Protein AF-A0A368TD33-F1 (afdb_monomer)

Secondary structure (DSSP, 8-state):
-TTHHHHH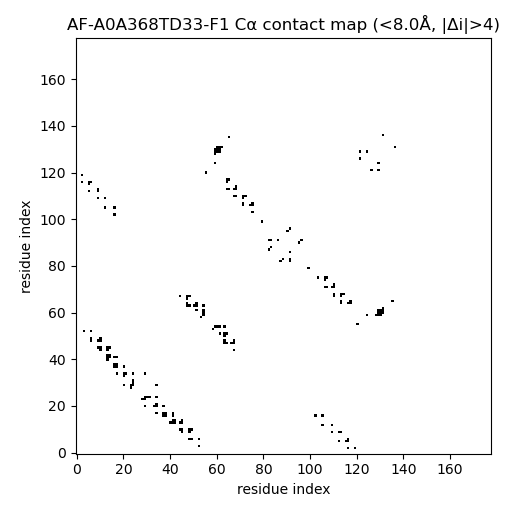HHHHHHHHHHHHHHHHHHTTSS-HHHHHHHHHHHHHHHHHHHHHHHHHHH-SB-HHHHHHHHHHHHHHHHHHHHHHHHH-HHHIIIIIHHHHHHHHHHHHHHHHHHHHHHHHHHHHH-TTT-B--HHHHHHHHHHHHHHHHHHHHHHHHHHHHHHHHHHHHHHHHHHTT-

Sequence (178 aa):
MRTIKKYALYILLGLLYPTVKVIWYINGLVYLRGVVYGLIAGVITICIGIFALTEYAGANKSVWHWLAAVAPLIIIPITPIIMIHHLGLRIFLTEKLAIFMTFDGIALVQFGMAVLMFRGLIFKCGADKLAMPRIGFTIMKTVLTLRSILKKRKISNIKTKCDCLFANHDMDSIVEKI

Solvent-accessible surface area (backbone atoms only — not comparable to full-atom values): 9528 Å² total; per-residue (Å²): 117,80,64,62,55,51,47,52,49,48,30,47,51,20,53,47,53,28,52,55,38,49,56,35,35,77,71,68,77,41,55,71,70,62,32,54,56,32,42,54,52,17,51,53,42,31,53,38,37,52,51,32,50,55,32,75,72,76,44,68,56,48,63,42,41,48,49,47,32,48,52,37,63,53,45,59,66,47,51,58,53,55,45,33,73,74,61,34,63,68,52,33,66,74,74,41,40,69,61,47,52,53,54,47,48,52,37,51,54,45,28,53,47,24,52,55,49,44,54,55,49,38,76,72,64,41,76,88,58,49,63,64,60,74,68,56,54,52,55,49,50,52,54,52,50,51,48,52,52,52,51,52,52,54,52,51,54,51,49,56,53,48,55,55,52,54,57,53,58,56,53,58,63,55,63,79,74,112

Radius of gyration: 23.2 Å; Cα contacts (8 Å, |Δi|>4): 110; chains: 1; bounding box: 79×33×48 Å

pLDDT: mean 72.08, std 13.36, range [46.03, 88.12]

Structure (mmCIF, N/CA/C/O backbone):
data_AF-A0A368TD33-F1
#
_entry.id   AF-A0A368TD33-F1
#
loop_
_atom_site.group_PDB
_atom_site.id
_atom_site.type_symbol
_atom_site.label_atom_id
_atom_site.label_alt_id
_atom_site.label_comp_id
_atom_site.label_asym_id
_atom_site.label_entity_id
_atom_site.label_seq_id
_atom_site.pdbx_PDB_ins_code
_atom_site.Cartn_x
_atom_site.Cartn_y
_atom_site.Cartn_z
_atom_site.occupancy
_atom_site.B_iso_or_equiv
_atom_site.auth_seq_id
_atom_site.auth_comp_id
_atom_site.auth_asym_id
_atom_site.auth_atom_id
_atom_site.pdbx_PDB_model_num
ATOM 1 N N . MET A 1 1 ? -17.000 -9.922 16.120 1.00 46.03 1 MET A N 1
ATOM 2 C CA . MET A 1 1 ? -16.460 -10.734 14.996 1.00 46.03 1 MET A CA 1
ATOM 3 C C . MET A 1 1 ? -16.240 -9.978 13.676 1.00 46.03 1 MET A C 1
ATOM 5 O O . MET A 1 1 ? -15.209 -10.194 13.053 1.00 46.03 1 MET A O 1
ATOM 9 N N . ARG A 1 2 ? -17.152 -9.104 13.206 1.00 60.25 2 ARG A N 1
ATOM 10 C CA . ARG A 1 2 ? -17.059 -8.492 11.854 1.00 60.25 2 ARG A CA 1
ATOM 11 C C . ARG A 1 2 ? -15.912 -7.473 11.676 1.00 60.25 2 ARG A C 1
ATOM 13 O O . ARG A 1 2 ? -15.461 -7.266 10.558 1.00 60.25 2 ARG A O 1
ATOM 20 N N . THR A 1 3 ? -15.431 -6.843 12.749 1.00 64.94 3 THR A N 1
ATOM 21 C CA . THR A 1 3 ? -14.318 -5.875 12.718 1.00 64.94 3 THR A CA 1
ATOM 22 C C . THR A 1 3 ? -12.953 -6.545 12.621 1.00 64.94 3 THR A C 1
ATOM 24 O 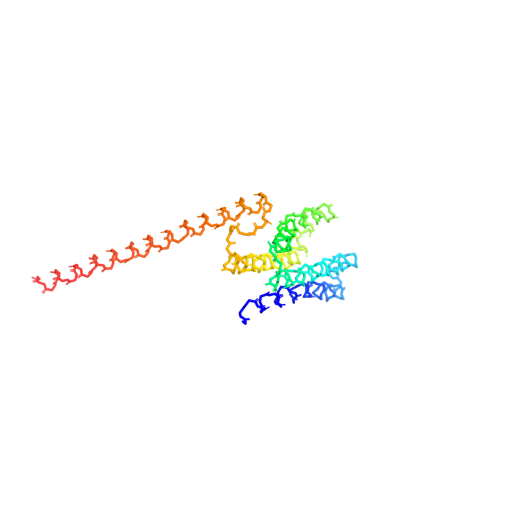O . THR A 1 3 ? -12.187 -6.141 11.761 1.00 64.94 3 THR A O 1
ATOM 27 N N . ILE A 1 4 ? -12.680 -7.605 13.393 1.00 72.00 4 ILE A N 1
ATOM 28 C CA . ILE A 1 4 ? -11.397 -8.346 13.377 1.00 72.00 4 ILE A CA 1
ATOM 29 C C . ILE A 1 4 ? -11.062 -8.867 11.971 1.00 72.00 4 ILE A C 1
ATOM 31 O O . ILE A 1 4 ? -9.929 -8.731 11.519 1.00 72.00 4 ILE A O 1
ATOM 35 N N . LYS A 1 5 ? -12.069 -9.348 11.224 1.00 78.69 5 LYS A N 1
ATOM 36 C CA . LYS A 1 5 ? -11.904 -9.769 9.821 1.00 78.69 5 LYS A CA 1
ATOM 37 C C . LYS A 1 5 ? -11.348 -8.658 8.918 1.00 78.69 5 LYS A C 1
ATOM 39 O O . LYS A 1 5 ? -10.609 -8.954 7.989 1.00 78.69 5 LYS A O 1
ATOM 44 N N . LYS A 1 6 ? -11.665 -7.385 9.191 1.00 80.12 6 LYS A N 1
ATOM 45 C CA . LYS A 1 6 ? -11.152 -6.242 8.413 1.00 80.12 6 LYS A CA 1
ATOM 46 C C . LYS A 1 6 ? -9.662 -6.007 8.661 1.00 80.12 6 LYS A C 1
ATOM 48 O O . LYS A 1 6 ? -8.940 -5.752 7.709 1.00 80.12 6 LYS A O 1
ATOM 53 N N . TYR A 1 7 ? -9.212 -6.142 9.911 1.00 79.06 7 TYR A N 1
ATOM 54 C CA . TYR A 1 7 ? -7.789 -6.048 10.263 1.00 79.06 7 TYR A CA 1
ATOM 55 C C . TYR A 1 7 ? -7.001 -7.217 9.672 1.00 79.06 7 TYR A C 1
ATOM 57 O O . TYR A 1 7 ? -5.953 -6.998 9.078 1.00 79.06 7 TYR A O 1
ATOM 65 N N . ALA A 1 8 ? -7.542 -8.437 9.748 1.00 81.88 8 ALA A N 1
ATOM 66 C CA . ALA A 1 8 ? -6.929 -9.608 9.127 1.00 81.88 8 ALA A CA 1
ATOM 67 C C . ALA A 1 8 ? -6.794 -9.446 7.604 1.00 81.88 8 ALA A C 1
ATOM 69 O O . ALA A 1 8 ? -5.729 -9.704 7.059 1.00 81.88 8 ALA A O 1
ATOM 70 N N . LEU A 1 9 ? -7.837 -8.951 6.924 1.00 84.06 9 LEU A N 1
ATOM 71 C CA . LEU A 1 9 ? -7.777 -8.651 5.490 1.00 84.06 9 LEU A CA 1
ATOM 72 C C . LEU A 1 9 ? -6.753 -7.557 5.162 1.00 84.06 9 LEU A C 1
ATOM 74 O O . LEU A 1 9 ? -6.047 -7.681 4.171 1.00 84.06 9 LEU A O 1
ATOM 78 N N . TYR A 1 10 ? -6.647 -6.511 5.986 1.00 84.69 10 TYR A N 1
ATOM 79 C CA . TYR A 1 10 ? -5.645 -5.456 5.808 1.00 84.69 10 TYR A CA 1
ATOM 80 C C . TYR A 1 10 ? -4.212 -5.999 5.935 1.00 84.69 10 TYR A C 1
ATOM 82 O O . TYR A 1 10 ? -3.359 -5.702 5.104 1.00 84.69 10 TYR A O 1
ATOM 90 N N . ILE A 1 11 ? -3.957 -6.845 6.937 1.00 86.00 11 ILE A N 1
ATOM 91 C CA . ILE A 1 11 ? -2.662 -7.519 7.123 1.00 86.00 11 ILE A CA 1
ATOM 92 C C . ILE A 1 11 ? -2.379 -8.477 5.956 1.00 86.00 11 ILE A C 1
ATOM 94 O O . ILE A 1 11 ? -1.267 -8.498 5.435 1.00 86.00 11 ILE A O 1
ATOM 98 N N . LEU 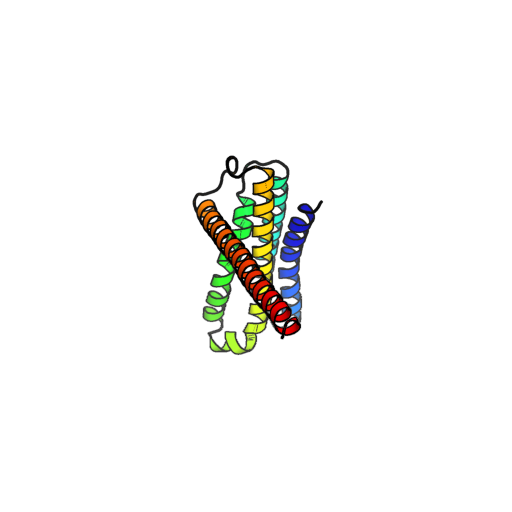A 1 12 ? -3.391 -9.222 5.501 1.00 88.00 12 LEU A N 1
ATOM 99 C CA . LEU A 1 12 ? -3.275 -10.131 4.361 1.00 88.00 12 LEU A CA 1
ATOM 100 C C . LEU A 1 12 ? -2.957 -9.380 3.060 1.00 88.00 12 LEU A C 1
ATOM 102 O O . LEU A 1 12 ? -2.127 -9.845 2.289 1.00 88.00 12 LEU A O 1
ATOM 106 N N . LEU A 1 13 ? -3.557 -8.207 2.836 1.00 85.31 13 LEU A N 1
ATOM 107 C CA . LEU A 1 13 ? -3.213 -7.307 1.726 1.00 85.31 13 LEU A CA 1
ATOM 108 C C . LEU A 1 13 ? -1.747 -6.855 1.804 1.00 85.31 13 LEU A C 1
ATOM 110 O O . LEU A 1 13 ? -1.042 -6.891 0.795 1.00 85.31 13 LEU A O 1
ATOM 114 N N . GLY A 1 14 ? -1.269 -6.516 3.006 1.00 83.75 14 GLY A N 1
ATOM 115 C CA . GLY A 1 14 ? 0.137 -6.189 3.255 1.00 83.75 14 GLY A CA 1
ATOM 116 C C . GLY A 1 14 ? 1.105 -7.337 2.953 1.00 83.75 14 GLY A C 1
ATOM 117 O O . GLY A 1 14 ? 2.227 -7.079 2.527 1.00 83.75 14 GLY A O 1
ATOM 118 N N . LEU A 1 15 ? 0.668 -8.591 3.118 1.00 87.25 15 LEU A N 1
ATOM 119 C CA . LEU A 1 15 ? 1.437 -9.786 2.755 1.00 87.25 15 LEU A CA 1
ATOM 120 C C . LEU A 1 15 ? 1.346 -10.107 1.254 1.00 87.25 15 LEU A C 1
ATOM 122 O O . LEU A 1 15 ? 2.331 -10.504 0.641 1.00 87.25 15 LEU A O 1
ATOM 126 N N . LEU A 1 16 ? 0.177 -9.897 0.646 1.00 87.62 16 LEU A N 1
ATOM 127 C CA . LEU A 1 16 ? -0.058 -10.143 -0.776 1.00 87.62 16 LEU A CA 1
ATOM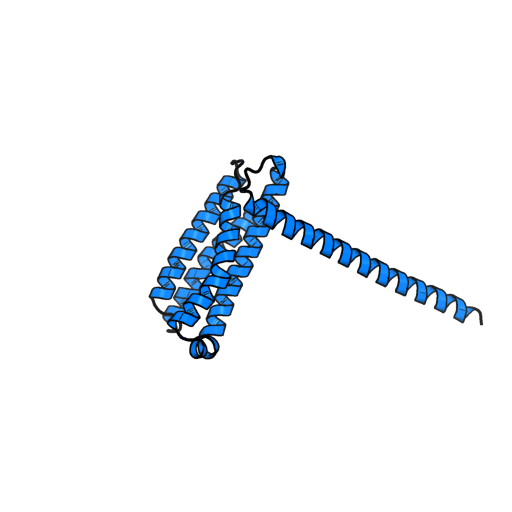 128 C C . LEU A 1 16 ? 0.833 -9.252 -1.654 1.00 87.62 16 LEU A C 1
ATOM 130 O O . LEU A 1 16 ? 1.334 -9.700 -2.684 1.00 87.62 16 LEU A O 1
ATOM 134 N N . TYR A 1 17 ? 1.066 -8.008 -1.230 1.00 84.25 17 TYR A N 1
ATOM 135 C CA . TYR A 1 17 ? 1.870 -7.030 -1.962 1.00 84.25 17 TYR A CA 1
ATOM 136 C C . TYR A 1 17 ? 3.309 -7.505 -2.281 1.00 84.25 17 TYR A C 1
ATOM 138 O O . TYR A 1 17 ? 3.675 -7.530 -3.463 1.00 84.25 17 TYR A O 1
ATOM 146 N N . PRO A 1 18 ? 4.140 -7.930 -1.304 1.00 86.69 18 PRO A N 1
ATOM 147 C CA . PRO A 1 18 ? 5.455 -8.495 -1.591 1.00 86.69 18 PRO A CA 1
ATOM 148 C C . PRO A 1 18 ? 5.377 -9.834 -2.332 1.00 86.69 18 PRO A C 1
ATOM 150 O O . PRO A 1 18 ? 6.196 -10.058 -3.220 1.00 86.69 18 PRO A O 1
ATOM 153 N N . THR A 1 19 ? 4.389 -10.695 -2.056 1.00 86.81 19 THR A N 1
ATOM 154 C CA . THR A 1 19 ? 4.239 -11.980 -2.764 1.00 86.81 19 THR A CA 1
ATOM 155 C C . THR A 1 19 ? 4.040 -11.783 -4.267 1.00 86.81 19 THR A C 1
ATOM 157 O O . THR A 1 19 ? 4.742 -12.404 -5.064 1.00 86.81 19 THR A O 1
ATOM 160 N N . VAL A 1 20 ? 3.153 -10.868 -4.673 1.00 86.50 20 VAL A N 1
ATOM 161 C CA . VAL A 1 20 ? 2.928 -10.549 -6.094 1.00 86.50 20 VAL A CA 1
ATOM 162 C C . VAL A 1 20 ? 4.204 -9.996 -6.741 1.00 86.50 20 VAL A C 1
ATOM 164 O O . VAL A 1 20 ? 4.555 -10.394 -7.852 1.00 86.50 20 VAL A O 1
ATOM 167 N N . LYS A 1 21 ? 4.962 -9.140 -6.037 1.00 84.94 21 LYS A N 1
ATOM 168 C CA . LYS A 1 21 ? 6.251 -8.622 -6.534 1.00 84.94 21 LYS A CA 1
ATOM 169 C C . LYS A 1 21 ? 7.303 -9.709 -6.720 1.00 84.94 21 LYS A C 1
ATOM 171 O O . LYS A 1 21 ? 8.037 -9.652 -7.702 1.00 84.94 21 LYS A O 1
ATOM 176 N N . VAL A 1 22 ? 7.376 -10.680 -5.813 1.00 86.50 22 VAL A N 1
ATOM 177 C CA . VAL A 1 22 ? 8.296 -11.820 -5.934 1.00 86.50 22 VAL A CA 1
ATOM 178 C C . VAL A 1 22 ? 7.937 -12.670 -7.153 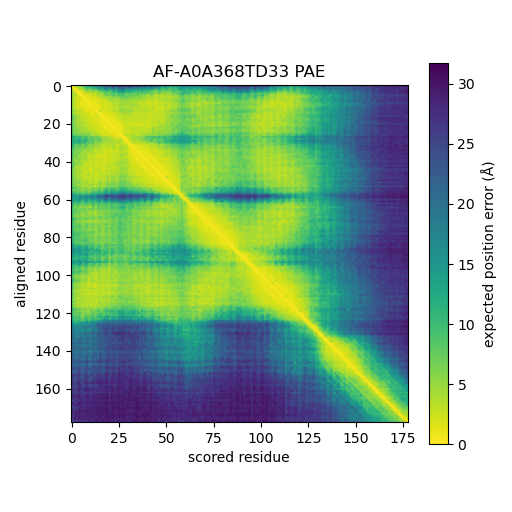1.00 86.50 22 VAL A C 1
ATOM 180 O O . VAL A 1 22 ? 8.818 -12.976 -7.951 1.00 86.50 22 VAL A O 1
ATOM 183 N N . ILE A 1 23 ? 6.652 -12.977 -7.363 1.00 87.69 23 ILE A N 1
ATOM 184 C CA . ILE A 1 23 ? 6.197 -13.731 -8.544 1.00 87.69 23 ILE A CA 1
ATOM 185 C C . ILE A 1 23 ? 6.579 -12.993 -9.834 1.00 87.69 23 ILE A C 1
ATOM 187 O O . ILE A 1 23 ? 7.058 -13.598 -10.789 1.00 87.69 23 ILE A O 1
ATOM 191 N N . TRP A 1 24 ? 6.415 -11.672 -9.878 1.00 84.81 24 TRP A N 1
ATOM 192 C CA . TRP A 1 24 ? 6.769 -10.878 -11.059 1.00 84.81 24 TRP A CA 1
ATOM 193 C C . TRP A 1 24 ? 8.273 -10.700 -11.259 1.00 84.81 24 TRP A C 1
ATOM 195 O O . TRP A 1 24 ? 8.718 -10.554 -12.395 1.00 84.81 24 TRP A O 1
ATOM 205 N N . TYR A 1 25 ? 9.059 -10.749 -10.186 1.00 85.75 25 TYR A N 1
ATOM 206 C CA . TYR A 1 25 ? 10.516 -10.806 -10.267 1.00 85.75 25 TYR A CA 1
ATOM 207 C C . TYR A 1 25 ? 10.997 -12.122 -10.883 1.00 85.75 25 TYR A C 1
ATOM 209 O O . TYR A 1 25 ? 11.823 -12.087 -11.789 1.00 85.75 25 TYR A O 1
ATOM 217 N N . ILE A 1 26 ? 10.424 -13.259 -10.471 1.00 87.69 26 ILE A N 1
ATOM 218 C CA . ILE A 1 26 ? 10.735 -14.575 -11.058 1.00 87.69 26 ILE A CA 1
ATOM 219 C C . ILE A 1 26 ? 10.411 -14.591 -12.562 1.00 87.69 26 ILE A C 1
ATOM 221 O O . ILE A 1 26 ? 11.169 -15.146 -13.348 1.00 87.69 26 ILE A O 1
ATOM 225 N N . ASN A 1 27 ? 9.335 -13.914 -12.977 1.00 85.31 27 ASN A N 1
ATOM 226 C CA . ASN A 1 27 ? 8.957 -13.760 -14.388 1.00 85.31 27 ASN A CA 1
ATOM 227 C C . ASN A 1 27 ? 9.756 -12.677 -15.151 1.00 85.31 27 ASN A C 1
ATOM 229 O O . ASN A 1 27 ? 9.426 -12.372 -16.294 1.00 85.31 27 ASN A O 1
ATOM 233 N N . GLY A 1 28 ? 10.763 -12.040 -14.538 1.00 78.88 28 GLY A N 1
ATOM 234 C CA . GLY A 1 28 ? 11.598 -11.015 -15.183 1.00 78.88 28 GLY A CA 1
ATOM 235 C C . GLY A 1 28 ? 10.909 -9.665 -15.435 1.00 78.88 28 GLY A C 1
ATOM 236 O O . GLY A 1 28 ? 11.466 -8.791 -16.095 1.00 78.88 28 GLY A O 1
ATOM 237 N N . LEU A 1 29 ? 9.704 -9.453 -14.899 1.00 76.50 29 LEU A N 1
ATOM 238 C CA . LEU A 1 29 ? 8.904 -8.244 -15.133 1.00 76.50 29 LEU A CA 1
ATOM 239 C C . LEU A 1 29 ? 9.284 -7.080 -14.204 1.00 76.50 29 LEU A C 1
ATOM 241 O O . LEU A 1 29 ? 9.038 -5.912 -14.533 1.00 76.50 29 LEU A O 1
ATOM 245 N N . VAL A 1 30 ? 9.865 -7.390 -13.041 1.00 73.25 30 VAL A N 1
ATOM 246 C CA . VAL A 1 30 ? 10.205 -6.439 -11.973 1.00 73.25 30 VAL A CA 1
ATOM 247 C C . VAL A 1 30 ? 11.660 -6.633 -11.551 1.00 73.25 30 VAL A C 1
ATOM 249 O O . VAL A 1 30 ? 12.120 -7.756 -11.408 1.00 73.25 30 VAL A O 1
ATOM 252 N N . TYR A 1 31 ? 12.383 -5.538 -11.307 1.00 79.50 31 TYR A N 1
ATOM 253 C CA . TYR A 1 31 ? 13.762 -5.572 -10.808 1.00 79.50 31 TYR A CA 1
ATOM 254 C C . TYR A 1 31 ? 13.843 -5.927 -9.320 1.00 79.50 31 TYR A C 1
ATOM 256 O O . TYR A 1 31 ? 12.951 -5.580 -8.543 1.00 79.50 31 TYR A O 1
ATOM 264 N N . LEU A 1 32 ? 14.983 -6.482 -8.892 1.00 79.50 32 LEU A N 1
ATOM 265 C CA . LEU A 1 32 ? 15.260 -6.820 -7.489 1.00 79.50 32 LEU A CA 1
ATOM 266 C C . LEU A 1 32 ? 15.009 -5.637 -6.534 1.00 79.50 32 LEU A C 1
ATOM 268 O O . LEU A 1 32 ? 14.356 -5.797 -5.506 1.00 79.50 32 LEU A O 1
ATOM 272 N N . ARG A 1 33 ? 15.437 -4.420 -6.908 1.00 78.88 33 ARG A N 1
ATOM 273 C CA . ARG A 1 33 ? 15.166 -3.196 -6.125 1.00 78.88 33 ARG A CA 1
ATOM 274 C C . ARG A 1 33 ? 13.669 -2.992 -5.879 1.00 78.88 33 ARG A C 1
ATOM 276 O O . ARG A 1 33 ? 13.263 -2.673 -4.767 1.00 78.88 33 ARG A O 1
ATOM 283 N N . GLY A 1 34 ? 12.842 -3.227 -6.896 1.00 75.81 34 GLY A N 1
ATOM 284 C CA . GLY A 1 34 ? 11.389 -3.111 -6.799 1.00 75.81 34 GLY A CA 1
ATOM 285 C C . GLY A 1 34 ? 10.756 -4.128 -5.847 1.00 75.81 34 GLY A C 1
ATOM 286 O O . GLY A 1 34 ? 9.711 -3.821 -5.269 1.00 75.81 34 GLY A O 1
ATOM 287 N N . VAL A 1 35 ? 11.376 -5.301 -5.670 1.00 83.31 35 VAL A N 1
ATOM 288 C CA . VAL A 1 35 ? 10.967 -6.330 -4.699 1.00 83.31 35 VAL A CA 1
ATOM 289 C C . VAL A 1 35 ? 11.335 -5.905 -3.282 1.00 83.31 35 VAL A C 1
ATOM 291 O O . VAL A 1 35 ? 10.478 -5.950 -2.405 1.00 83.31 35 VAL A O 1
ATOM 294 N N . VAL A 1 36 ? 12.563 -5.419 -3.068 1.00 86.50 36 VAL A N 1
ATOM 295 C CA . VAL A 1 36 ? 13.038 -4.964 -1.749 1.00 86.50 36 VAL A CA 1
ATOM 296 C C . VAL A 1 36 ? 12.159 -3.836 -1.205 1.00 86.50 36 VAL A C 1
ATOM 298 O O . VAL A 1 36 ? 11.677 -3.931 -0.078 1.00 86.50 36 VAL A O 1
ATOM 301 N N . TYR A 1 37 ? 11.857 -2.814 -2.015 1.00 82.19 37 TYR A N 1
ATOM 302 C CA . TYR A 1 37 ? 10.929 -1.752 -1.601 1.00 82.19 37 TYR A CA 1
ATOM 303 C C . TYR A 1 37 ? 9.530 -2.285 -1.278 1.00 82.19 37 TYR A C 1
ATOM 305 O O . TYR A 1 37 ? 8.885 -1.808 -0.346 1.00 82.19 37 TYR A O 1
ATOM 313 N N . GLY A 1 38 ? 9.067 -3.297 -2.017 1.00 83.56 38 GLY A N 1
ATOM 314 C CA . GLY A 1 38 ? 7.782 -3.932 -1.749 1.00 83.56 38 GLY A CA 1
ATOM 315 C C . GLY A 1 38 ? 7.748 -4.727 -0.451 1.00 83.56 38 GLY A C 1
ATOM 316 O O . GLY A 1 38 ? 6.745 -4.685 0.257 1.00 83.56 38 GLY A O 1
ATOM 317 N N . LEU A 1 39 ? 8.848 -5.397 -0.109 1.00 86.69 39 LEU A N 1
ATOM 318 C CA . LEU A 1 39 ? 8.999 -6.101 1.159 1.00 86.69 39 LEU A CA 1
ATOM 319 C C . LEU A 1 39 ? 8.979 -5.120 2.334 1.00 86.69 39 LEU A C 1
ATOM 321 O O . LEU A 1 39 ? 8.218 -5.321 3.276 1.00 86.69 39 LEU A O 1
ATOM 325 N N . ILE A 1 40 ? 9.743 -4.026 2.245 1.00 86.69 40 ILE A N 1
ATOM 326 C CA . ILE A 1 40 ? 9.768 -2.972 3.271 1.00 86.69 40 ILE A CA 1
ATOM 327 C C . ILE A 1 40 ? 8.362 -2.387 3.469 1.00 86.69 40 ILE A C 1
ATOM 329 O O . ILE A 1 40 ? 7.875 -2.313 4.597 1.00 86.69 40 ILE A O 1
ATOM 333 N N . ALA A 1 41 ? 7.673 -2.032 2.379 1.00 83.31 41 ALA A N 1
ATOM 334 C CA . ALA A 1 41 ? 6.307 -1.514 2.436 1.00 83.31 41 ALA A CA 1
ATOM 335 C C . ALA A 1 41 ? 5.314 -2.528 3.038 1.00 83.31 41 ALA A C 1
ATOM 337 O O . ALA A 1 41 ? 4.441 -2.145 3.821 1.00 83.31 41 ALA A O 1
ATOM 338 N N . GLY A 1 42 ? 5.464 -3.817 2.716 1.00 85.19 42 GLY A N 1
ATOM 339 C CA . GLY A 1 42 ? 4.663 -4.900 3.286 1.00 85.19 42 GLY A CA 1
ATOM 340 C C . GLY A 1 42 ? 4.867 -5.042 4.795 1.00 85.19 42 GLY A C 1
ATOM 341 O O . GLY A 1 42 ? 3.893 -5.042 5.546 1.00 85.19 42 GLY A O 1
ATOM 342 N N . VAL A 1 43 ? 6.120 -5.064 5.264 1.00 87.94 43 VAL A N 1
ATOM 343 C CA . VAL A 1 43 ? 6.451 -5.136 6.699 1.00 87.94 43 VAL A CA 1
ATOM 344 C C . VAL A 1 43 ? 5.874 -3.937 7.453 1.00 87.94 43 VAL A C 1
ATOM 346 O O . VAL A 1 43 ? 5.180 -4.124 8.450 1.00 87.94 43 VAL A O 1
ATOM 349 N N . ILE A 1 44 ? 6.071 -2.714 6.943 1.00 87.38 44 ILE A N 1
ATOM 350 C CA . ILE A 1 44 ? 5.510 -1.493 7.546 1.00 87.38 44 ILE A CA 1
ATOM 351 C C . ILE A 1 44 ? 3.982 -1.582 7.622 1.00 87.38 44 ILE A C 1
ATOM 353 O O . ILE A 1 44 ? 3.390 -1.291 8.662 1.00 87.38 44 ILE A O 1
ATOM 357 N N . THR A 1 45 ? 3.334 -2.030 6.546 1.00 86.19 45 THR A N 1
ATOM 358 C CA . THR A 1 45 ? 1.878 -2.208 6.497 1.00 86.19 45 THR A CA 1
ATOM 359 C C . THR A 1 45 ? 1.389 -3.189 7.561 1.00 86.19 45 THR A C 1
ATOM 361 O O . THR A 1 45 ? 0.412 -2.905 8.257 1.00 86.19 45 THR A O 1
ATOM 364 N N . ILE A 1 46 ? 2.063 -4.331 7.705 1.00 86.69 46 ILE A N 1
ATOM 365 C CA . ILE A 1 46 ? 1.716 -5.359 8.691 1.00 86.69 46 ILE A CA 1
ATOM 366 C C . ILE A 1 46 ? 1.887 -4.807 10.109 1.00 86.69 46 ILE A C 1
ATOM 368 O O . ILE A 1 46 ? 0.966 -4.933 10.916 1.00 86.69 46 ILE A O 1
ATOM 372 N N . CYS A 1 47 ? 3.004 -4.130 10.396 1.00 87.12 47 CYS A N 1
ATOM 373 C CA . CYS A 1 47 ? 3.237 -3.475 11.683 1.00 87.12 47 CYS A CA 1
ATOM 374 C C . CYS A 1 47 ? 2.115 -2.483 12.017 1.00 87.12 47 CYS A C 1
ATOM 376 O O . CYS A 1 47 ? 1.526 -2.568 13.093 1.00 87.12 47 CYS A O 1
ATOM 378 N N . ILE A 1 48 ? 1.751 -1.598 11.080 1.00 85.31 48 ILE A N 1
ATOM 379 C CA . ILE A 1 48 ? 0.639 -0.648 11.253 1.00 85.31 48 ILE A CA 1
ATOM 380 C C . ILE A 1 48 ? -0.680 -1.387 11.516 1.00 85.31 48 ILE A C 1
ATOM 382 O O . ILE A 1 48 ? -1.443 -0.984 12.392 1.00 85.31 48 ILE A O 1
ATOM 386 N N . GLY A 1 49 ? -0.952 -2.478 10.796 1.00 83.62 49 GLY A N 1
ATOM 387 C CA . GLY A 1 49 ? -2.153 -3.291 10.990 1.00 83.62 49 GLY A CA 1
ATOM 388 C C . GLY A 1 49 ? -2.239 -3.921 12.384 1.00 83.62 49 GLY A C 1
ATOM 389 O O . GLY A 1 49 ? -3.310 -3.908 12.994 1.00 83.62 49 GLY A O 1
ATOM 390 N N . ILE A 1 50 ? -1.116 -4.426 12.907 1.00 84.19 50 ILE A N 1
ATOM 391 C CA . ILE A 1 50 ? -1.018 -4.999 14.258 1.00 84.19 50 ILE A CA 1
ATOM 392 C C . ILE A 1 50 ? -1.201 -3.906 15.318 1.00 84.19 50 ILE A C 1
ATOM 394 O O . ILE A 1 50 ? -2.016 -4.075 16.225 1.00 84.19 50 ILE A O 1
ATOM 398 N N . PHE A 1 51 ? -0.520 -2.763 15.184 1.00 83.12 51 PHE A N 1
ATOM 399 C CA . PHE A 1 51 ? -0.674 -1.640 16.117 1.00 83.12 51 PHE A CA 1
ATOM 400 C C . PHE A 1 51 ? -2.088 -1.042 16.097 1.00 83.12 51 PHE A C 1
ATOM 402 O O . PHE A 1 51 ? -2.634 -0.692 17.139 1.00 83.12 51 PHE A O 1
ATOM 409 N N . ALA A 1 52 ? -2.745 -0.995 14.938 1.00 79.81 52 ALA A N 1
ATOM 410 C CA . ALA A 1 52 ? -4.148 -0.595 14.857 1.00 79.81 52 ALA A CA 1
ATOM 411 C C . ALA A 1 52 ? -5.079 -1.597 15.573 1.00 79.81 52 ALA A C 1
ATOM 413 O O . ALA A 1 52 ? -6.134 -1.221 16.090 1.00 79.81 52 ALA A O 1
ATOM 414 N N . LEU A 1 53 ? -4.713 -2.882 15.627 1.00 79.62 53 LEU A N 1
ATOM 415 C CA . LEU A 1 53 ? -5.481 -3.903 16.339 1.00 79.62 53 LEU A CA 1
ATOM 416 C C . LEU A 1 53 ? -5.317 -3.775 17.860 1.00 79.62 53 LEU A C 1
ATOM 418 O O . LEU A 1 53 ? -6.314 -3.872 18.580 1.00 79.62 53 LEU A O 1
ATOM 422 N N . THR A 1 54 ? -4.103 -3.498 18.347 1.00 76.50 54 THR A N 1
ATOM 423 C CA . THR A 1 54 ? -3.864 -3.221 19.775 1.00 76.50 54 THR A CA 1
ATOM 424 C C . THR A 1 54 ? -4.554 -1.928 20.214 1.00 76.50 54 THR A C 1
ATOM 426 O O . THR A 1 54 ? -5.181 -1.894 21.273 1.00 76.50 54 THR A O 1
ATOM 429 N N . GLU A 1 55 ? -4.556 -0.899 19.363 1.00 74.12 55 GLU A N 1
ATOM 430 C CA . GLU A 1 55 ? -5.259 0.362 19.612 1.00 74.12 55 GLU A CA 1
ATOM 431 C C . GLU A 1 55 ? -6.785 0.149 19.688 1.00 74.12 55 GLU A C 1
ATOM 433 O O . GLU A 1 55 ? -7.433 0.607 20.628 1.00 74.12 55 GLU A O 1
ATOM 438 N N . TYR A 1 56 ? -7.359 -0.683 18.807 1.00 70.25 56 TYR A N 1
ATOM 439 C CA . TYR A 1 56 ? -8.779 -1.069 18.868 1.00 70.25 56 TYR A CA 1
ATOM 440 C C . TYR A 1 56 ? -9.170 -1.852 20.141 1.00 70.25 56 TYR A C 1
ATOM 442 O O . TYR A 1 56 ? -10.344 -1.831 20.548 1.00 70.25 56 TYR A O 1
ATOM 450 N N . ALA A 1 57 ? -8.223 -2.580 20.741 1.00 69.38 57 ALA A N 1
ATOM 451 C CA . ALA A 1 57 ? -8.453 -3.416 21.917 1.00 69.38 57 ALA A CA 1
ATOM 452 C C . ALA A 1 57 ? -8.469 -2.622 23.233 1.00 69.38 57 ALA A C 1
ATOM 454 O O . ALA A 1 57 ? -9.210 -3.010 24.134 1.00 69.38 57 ALA A O 1
ATOM 455 N N . GLY A 1 58 ? -7.732 -1.510 23.346 1.00 58.66 58 GLY A N 1
ATOM 456 C CA . GLY A 1 58 ? -7.644 -0.808 24.633 1.00 58.66 58 GLY A CA 1
ATOM 457 C C . GLY A 1 58 ? -7.030 0.593 24.662 1.00 58.66 58 GLY A C 1
ATOM 458 O O . GLY A 1 58 ? -6.895 1.129 25.757 1.00 58.66 58 GLY A O 1
ATOM 459 N N . ALA A 1 59 ? -6.670 1.216 23.532 1.00 55.50 59 ALA A N 1
ATOM 460 C CA . ALA A 1 59 ? -6.062 2.551 23.554 1.00 55.50 59 ALA A CA 1
ATOM 461 C C . ALA A 1 59 ? -6.995 3.629 22.978 1.00 55.50 59 ALA A C 1
ATOM 463 O O . ALA A 1 59 ? -7.590 3.474 21.919 1.00 55.50 59 ALA A O 1
ATOM 464 N N . ASN A 1 60 ? -7.101 4.760 23.683 1.00 57.41 60 ASN A N 1
ATOM 465 C CA . ASN A 1 60 ? -7.979 5.887 23.334 1.00 57.41 60 ASN A CA 1
ATOM 466 C C . ASN A 1 60 ? -7.371 6.844 22.278 1.00 57.41 60 ASN A C 1
ATOM 468 O O . ASN A 1 60 ? -7.834 7.969 22.088 1.00 57.41 60 ASN A O 1
ATOM 472 N N . LYS A 1 61 ? -6.278 6.429 21.633 1.00 62.75 61 LYS A N 1
ATOM 473 C CA . LYS A 1 61 ? -5.622 7.173 20.553 1.00 62.75 61 LYS A CA 1
ATOM 474 C C . LYS A 1 61 ? -6.052 6.543 19.221 1.00 62.75 61 LYS A C 1
ATOM 476 O O . LYS A 1 61 ? -6.599 5.449 19.200 1.00 62.75 61 LYS A O 1
ATOM 481 N N . SER A 1 62 ? -5.926 7.278 18.121 1.00 68.31 62 SER A N 1
ATOM 482 C CA . SER A 1 62 ? -6.317 6.815 16.776 1.00 68.31 62 SER A CA 1
ATOM 483 C C . SER A 1 62 ? -5.177 7.025 15.775 1.00 68.31 62 SER A C 1
ATOM 485 O O . SER A 1 62 ? -5.400 7.283 14.585 1.00 68.31 62 SER A O 1
ATOM 487 N N . VAL A 1 63 ? -3.940 7.005 16.268 1.00 74.19 63 VAL A N 1
ATOM 488 C CA . VAL A 1 63 ? -2.773 7.431 15.487 1.00 74.19 63 VAL A CA 1
ATOM 489 C C . VAL A 1 63 ? -2.458 6.393 14.415 1.00 74.19 63 VAL A C 1
ATOM 491 O O . VAL A 1 63 ? -2.204 6.762 13.268 1.00 74.19 63 VAL A O 1
ATOM 494 N N . TRP A 1 64 ? -2.555 5.101 14.740 1.00 78.31 64 TRP A N 1
ATOM 495 C CA . TRP A 1 64 ? -2.202 4.027 13.813 1.00 78.31 64 TRP A CA 1
ATOM 496 C C . TRP A 1 64 ? -3.263 3.822 12.740 1.00 78.31 64 TRP A C 1
ATOM 498 O O . TRP A 1 64 ? -2.922 3.630 11.574 1.00 78.31 64 TRP A O 1
ATOM 508 N N . HIS A 1 65 ? -4.548 3.964 13.081 1.00 77.6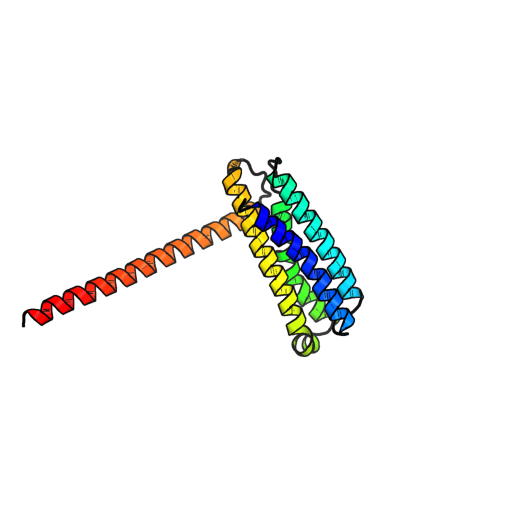9 65 HIS A N 1
ATOM 509 C CA . HIS A 1 65 ? -5.622 3.972 12.079 1.00 77.69 65 HIS A CA 1
ATOM 510 C C . HIS A 1 65 ? -5.495 5.141 11.105 1.00 77.69 65 HIS A C 1
ATOM 512 O O . HIS A 1 65 ? -5.830 4.996 9.930 1.00 77.69 65 HIS A O 1
ATOM 518 N N . TRP A 1 66 ? -5.016 6.297 11.574 1.00 75.81 66 TRP A N 1
ATOM 519 C CA . TRP A 1 66 ? -4.787 7.454 10.710 1.00 75.81 66 TRP A CA 1
ATOM 520 C C . TRP A 1 66 ? -3.593 7.212 9.789 1.00 75.81 66 TRP A C 1
ATOM 522 O O . TRP A 1 66 ? -3.702 7.407 8.579 1.00 75.81 66 TRP A O 1
ATOM 532 N N . LEU A 1 67 ? -2.492 6.693 10.337 1.00 79.12 67 LEU A N 1
ATOM 533 C CA . LEU A 1 67 ? -1.303 6.343 9.566 1.00 79.12 67 LEU A CA 1
ATOM 534 C C . LEU A 1 67 ? -1.608 5.286 8.489 1.00 79.12 67 LEU A C 1
ATOM 536 O O . LEU A 1 67 ? -1.136 5.410 7.361 1.00 79.12 67 LEU A O 1
ATOM 540 N N . ALA A 1 68 ? -2.475 4.313 8.797 1.00 80.62 68 ALA A N 1
ATOM 541 C CA . ALA A 1 68 ? -2.952 3.301 7.852 1.00 80.62 68 ALA A CA 1
ATOM 542 C C . ALA A 1 68 ? -3.723 3.884 6.656 1.00 80.62 68 ALA A C 1
ATOM 544 O O . ALA A 1 68 ? -3.727 3.287 5.584 1.00 80.62 68 ALA A O 1
ATOM 545 N N . ALA A 1 69 ? -4.387 5.031 6.824 1.00 79.69 69 ALA A N 1
ATOM 546 C CA . ALA A 1 69 ? -5.093 5.710 5.739 1.00 79.69 69 ALA A CA 1
ATOM 547 C C . ALA A 1 69 ? -4.174 6.674 4.973 1.00 79.69 69 ALA A C 1
ATOM 549 O O . ALA A 1 69 ? -4.243 6.760 3.750 1.00 79.69 69 ALA A O 1
ATOM 550 N N . VAL A 1 70 ? -3.300 7.392 5.680 1.00 79.88 70 VAL A N 1
ATOM 551 C CA . VAL A 1 70 ? -2.413 8.398 5.080 1.00 79.88 70 VAL A CA 1
ATOM 552 C C . VAL A 1 70 ? -1.315 7.763 4.235 1.00 79.88 70 VAL A C 1
ATOM 554 O O . VAL A 1 70 ? -1.021 8.273 3.158 1.00 79.88 70 VAL A O 1
ATOM 557 N N . ALA A 1 71 ? -0.742 6.642 4.677 1.00 80.12 71 ALA A N 1
ATOM 558 C CA . ALA A 1 71 ? 0.313 5.959 3.936 1.00 80.12 71 ALA A CA 1
ATOM 559 C C . ALA A 1 71 ? -0.110 5.605 2.492 1.00 80.12 71 ALA A C 1
ATOM 561 O O . ALA A 1 71 ? 0.529 6.099 1.562 1.00 80.12 71 ALA A O 1
ATOM 562 N N . PRO A 1 72 ? -1.199 4.846 2.250 1.00 79.94 72 PRO A N 1
ATOM 563 C CA . PRO A 1 72 ? -1.634 4.555 0.887 1.00 79.94 72 PRO A CA 1
A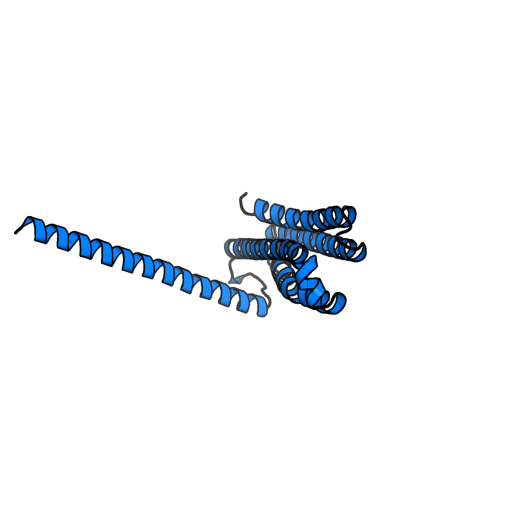TOM 564 C C . PRO A 1 72 ? -2.073 5.811 0.121 1.00 79.94 72 PRO A C 1
ATOM 566 O O . PRO A 1 72 ? -1.804 5.902 -1.072 1.00 79.94 72 PRO A O 1
ATOM 569 N N . LEU A 1 73 ? -2.654 6.818 0.787 1.00 82.12 73 LEU A N 1
ATOM 570 C CA . LEU A 1 73 ? -3.047 8.077 0.138 1.00 82.12 73 LEU A CA 1
ATOM 571 C C . LEU A 1 73 ? -1.852 8.845 -0.452 1.00 82.12 73 LEU A C 1
ATOM 573 O O . LEU A 1 73 ? -1.985 9.459 -1.506 1.00 82.12 73 LEU A O 1
ATOM 577 N N . ILE A 1 74 ? -0.698 8.809 0.217 1.00 80.81 74 ILE A N 1
ATOM 578 C CA . ILE A 1 74 ? 0.544 9.434 -0.258 1.00 80.81 74 ILE A CA 1
ATOM 579 C C . ILE A 1 74 ? 1.233 8.557 -1.318 1.00 80.81 74 ILE A C 1
ATOM 581 O O . ILE A 1 74 ? 1.794 9.075 -2.281 1.00 80.81 74 ILE A O 1
ATOM 585 N N . ILE A 1 75 ? 1.177 7.230 -1.173 1.00 79.94 75 ILE A N 1
ATOM 586 C CA . ILE A 1 75 ? 1.835 6.285 -2.090 1.00 79.94 75 ILE A CA 1
ATOM 587 C C . ILE A 1 75 ? 1.203 6.304 -3.488 1.00 79.94 75 ILE A C 1
ATOM 589 O O . ILE A 1 75 ? 1.946 6.245 -4.470 1.00 79.94 75 ILE A O 1
ATOM 593 N N . ILE A 1 76 ? -0.128 6.421 -3.587 1.00 83.31 76 ILE A N 1
ATOM 594 C CA . ILE A 1 76 ? -0.867 6.439 -4.865 1.00 83.31 76 ILE A CA 1
ATOM 595 C C . ILE A 1 76 ? -0.305 7.492 -5.844 1.00 83.31 76 ILE A C 1
ATOM 597 O O . ILE A 1 76 ? 0.080 7.117 -6.947 1.00 83.31 76 ILE A O 1
ATOM 601 N N . PRO A 1 77 ? -0.168 8.788 -5.488 1.00 80.56 77 PRO A N 1
ATOM 602 C CA . PRO A 1 77 ? 0.387 9.789 -6.401 1.00 80.56 77 PRO A CA 1
ATOM 603 C C . PRO A 1 77 ? 1.914 9.737 -6.527 1.00 80.56 77 PRO A C 1
ATOM 605 O O . PRO A 1 77 ? 2.443 10.078 -7.581 1.00 80.56 77 PRO A O 1
ATOM 608 N N . ILE A 1 78 ? 2.648 9.307 -5.494 1.00 81.25 78 ILE A N 1
ATOM 609 C CA . ILE A 1 78 ? 4.120 9.284 -5.537 1.00 81.25 78 ILE A CA 1
ATOM 610 C C . ILE A 1 78 ? 4.643 8.183 -6.466 1.00 81.25 78 ILE A C 1
ATOM 612 O O . ILE A 1 78 ? 5.609 8.391 -7.199 1.00 81.25 78 ILE A O 1
ATOM 616 N N . THR A 1 79 ? 4.001 7.017 -6.466 1.00 80.62 79 THR A N 1
ATOM 617 C CA . THR A 1 79 ? 4.438 5.854 -7.252 1.00 80.62 79 THR A CA 1
ATOM 618 C C . THR A 1 79 ? 4.538 6.134 -8.763 1.00 80.62 79 THR A C 1
ATOM 620 O O . THR A 1 79 ? 5.606 5.872 -9.325 1.00 80.62 79 THR A O 1
ATOM 623 N N . PRO A 1 80 ? 3.515 6.693 -9.449 1.00 79.50 80 PRO A N 1
ATOM 624 C CA . PRO A 1 80 ? 3.622 7.008 -10.871 1.00 79.50 80 PRO A CA 1
ATOM 625 C C . PRO A 1 80 ? 4.643 8.120 -11.134 1.00 79.50 80 PRO A C 1
ATOM 627 O O . PRO A 1 80 ? 5.354 8.041 -12.130 1.00 79.50 80 PRO A O 1
ATOM 630 N N . ILE A 1 81 ? 4.796 9.105 -10.238 1.00 82.75 81 ILE A N 1
ATOM 631 C CA . ILE A 1 81 ? 5.801 10.176 -10.384 1.00 82.75 81 ILE A CA 1
ATOM 632 C C . ILE A 1 81 ? 7.217 9.586 -10.410 1.00 82.75 81 ILE A C 1
ATOM 634 O O . ILE A 1 81 ? 7.992 9.876 -11.321 1.00 82.75 81 ILE A O 1
ATOM 638 N N . ILE A 1 82 ? 7.545 8.709 -9.454 1.00 80.75 82 ILE A N 1
ATOM 639 C CA . ILE A 1 82 ? 8.857 8.048 -9.386 1.00 80.75 82 ILE A CA 1
ATOM 640 C C . ILE A 1 82 ? 9.082 7.156 -10.614 1.00 80.75 82 ILE A C 1
ATOM 642 O O . ILE A 1 82 ? 10.172 7.159 -11.188 1.00 80.75 82 ILE A O 1
ATOM 646 N N . MET A 1 83 ? 8.064 6.401 -11.040 1.00 78.19 83 MET A N 1
ATOM 647 C CA . MET A 1 83 ? 8.179 5.524 -12.209 1.00 78.19 83 MET A CA 1
ATOM 648 C C . MET A 1 83 ? 8.377 6.310 -13.508 1.00 78.19 83 MET A C 1
ATOM 650 O O . MET A 1 83 ? 9.240 5.940 -14.300 1.00 78.19 83 MET A O 1
ATOM 654 N N . ILE A 1 84 ? 7.639 7.405 -13.713 1.00 82.94 84 ILE A N 1
ATOM 655 C CA . ILE A 1 84 ? 7.799 8.278 -14.884 1.00 82.94 84 ILE A CA 1
ATOM 656 C C . ILE A 1 84 ? 9.190 8.916 -14.887 1.00 82.94 84 ILE A C 1
ATOM 658 O O . ILE A 1 84 ? 9.825 8.965 -15.937 1.00 82.94 84 ILE A O 1
ATOM 662 N N . HIS A 1 85 ? 9.692 9.350 -13.729 1.00 83.19 85 HIS A N 1
ATOM 663 C CA . HIS A 1 85 ? 11.024 9.945 -13.623 1.00 83.19 85 HIS A CA 1
ATOM 664 C C . HIS A 1 85 ? 12.149 8.940 -13.932 1.00 83.19 85 HIS A C 1
ATOM 666 O O . HIS A 1 85 ? 13.141 9.303 -14.555 1.00 83.19 85 HIS A O 1
ATOM 672 N N . HIS A 1 86 ? 12.010 7.674 -13.520 1.00 78.69 86 HIS A N 1
ATOM 673 C CA . HIS A 1 86 ? 13.051 6.658 -13.724 1.00 78.69 86 HIS A CA 1
ATOM 674 C C . HIS A 1 86 ? 12.998 5.935 -15.074 1.00 78.69 86 HIS A C 1
ATOM 676 O O . HIS A 1 86 ? 14.052 5.610 -15.613 1.00 78.69 86 HIS A O 1
ATOM 682 N N . LEU A 1 87 ? 11.806 5.627 -15.592 1.00 79.19 87 LEU A N 1
ATOM 683 C CA . LEU A 1 87 ? 11.643 4.866 -16.838 1.00 79.19 87 LEU A CA 1
ATOM 684 C C . LEU A 1 87 ? 11.298 5.751 -18.041 1.00 79.19 87 LEU A C 1
ATOM 686 O O . LEU A 1 87 ? 11.397 5.303 -19.179 1.00 79.19 87 LEU A O 1
ATOM 690 N N . GLY A 1 88 ? 10.878 6.993 -17.811 1.00 81.88 88 GLY A N 1
ATOM 691 C CA . GLY A 1 88 ? 10.300 7.839 -18.844 1.00 81.88 88 GLY A CA 1
ATOM 692 C C . GLY A 1 88 ? 8.828 7.512 -19.111 1.00 81.88 88 GLY A C 1
ATOM 693 O O . GLY A 1 88 ? 8.353 6.383 -18.961 1.00 81.88 88 GLY A O 1
ATOM 694 N N . LEU A 1 89 ? 8.086 8.532 -19.544 1.00 81.88 89 LEU A N 1
ATOM 695 C CA . LEU A 1 89 ? 6.633 8.471 -19.723 1.00 81.88 89 LEU A CA 1
ATOM 696 C C . LEU A 1 89 ? 6.206 7.416 -20.759 1.00 81.88 89 LEU A C 1
ATOM 698 O O . LEU A 1 89 ? 5.228 6.702 -20.554 1.00 81.88 89 LEU A O 1
ATOM 702 N N . ARG A 1 90 ? 6.971 7.268 -21.846 1.00 79.81 90 ARG A N 1
ATOM 703 C CA . ARG A 1 90 ? 6.642 6.355 -22.950 1.00 79.81 90 ARG A CA 1
ATOM 704 C C . ARG A 1 90 ? 6.712 4.882 -22.529 1.00 79.81 90 ARG A C 1
ATOM 706 O O . ARG A 1 90 ? 5.750 4.159 -22.742 1.00 79.81 90 ARG A O 1
ATOM 713 N N . ILE A 1 91 ? 7.804 4.477 -21.874 1.00 78.12 91 ILE A N 1
ATOM 714 C CA . ILE A 1 91 ? 8.023 3.096 -21.397 1.00 78.12 91 ILE A CA 1
ATOM 715 C C . ILE A 1 91 ? 7.047 2.755 -20.262 1.00 78.12 91 ILE A C 1
ATOM 717 O O . ILE A 1 91 ? 6.534 1.637 -20.179 1.00 78.12 91 ILE A O 1
ATOM 721 N N . PHE A 1 92 ? 6.735 3.735 -19.408 1.00 78.50 92 PHE A N 1
ATOM 722 C CA . PHE A 1 92 ? 5.737 3.578 -18.355 1.00 78.50 92 PHE A CA 1
ATOM 723 C C . PHE A 1 92 ? 4.357 3.193 -18.914 1.00 78.50 92 PHE A C 1
ATOM 725 O O . PHE A 1 92 ? 3.767 2.213 -18.458 1.00 78.50 92 PHE A O 1
ATOM 732 N N . LEU A 1 93 ? 3.871 3.928 -19.919 1.00 79.88 93 LEU A N 1
ATOM 733 C CA . LEU A 1 93 ? 2.549 3.717 -20.517 1.00 79.88 93 LEU A CA 1
ATOM 734 C C . LEU A 1 93 ? 2.443 2.415 -21.324 1.00 79.88 93 LEU A C 1
ATOM 736 O O . LEU A 1 93 ? 1.381 1.798 -21.310 1.00 79.88 93 LEU A O 1
ATOM 740 N N . THR A 1 94 ? 3.508 1.983 -22.005 1.00 78.31 94 THR A N 1
ATOM 741 C CA . THR A 1 94 ? 3.450 0.810 -22.894 1.00 78.31 94 THR A CA 1
ATOM 742 C C . THR A 1 94 ? 3.723 -0.514 -22.189 1.00 78.31 94 THR A C 1
ATOM 744 O O . THR A 1 94 ? 3.082 -1.508 -22.511 1.00 78.31 94 THR A O 1
ATOM 747 N N . GLU A 1 95 ? 4.650 -0.554 -21.227 1.00 76.81 95 GLU A N 1
ATOM 748 C CA . GLU A 1 95 ? 5.130 -1.828 -20.662 1.00 76.81 95 GLU A CA 1
ATOM 749 C C . GLU A 1 95 ? 4.788 -2.023 -19.187 1.00 76.81 95 GLU A C 1
ATOM 751 O O . GLU A 1 95 ? 4.637 -3.153 -18.720 1.00 76.81 95 GLU A O 1
ATOM 756 N N . LYS A 1 96 ? 4.700 -0.934 -18.416 1.00 78.50 96 LYS A N 1
ATOM 757 C CA . LYS A 1 96 ? 4.587 -1.007 -16.950 1.00 78.50 96 LYS A CA 1
ATOM 758 C C . LYS A 1 96 ? 3.237 -0.536 -16.412 1.00 78.50 96 LYS A C 1
ATOM 760 O O . LYS A 1 96 ? 3.013 -0.631 -15.207 1.00 78.50 96 LYS A O 1
ATOM 765 N N . LEU A 1 97 ? 2.314 -0.119 -17.279 1.00 82.19 97 LEU A N 1
ATOM 766 C CA . LEU A 1 97 ? 0.987 0.365 -16.894 1.00 82.19 97 LEU A CA 1
ATOM 767 C C . LEU A 1 97 ? 0.145 -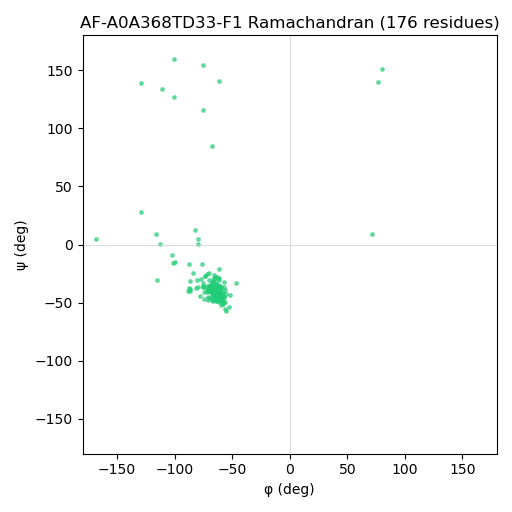0.712 -16.197 1.00 82.19 97 LEU A C 1
ATOM 769 O O . LEU A 1 97 ? -0.449 -0.445 -15.157 1.00 82.19 97 LEU A O 1
ATOM 773 N N . ALA A 1 98 ? 0.130 -1.942 -16.719 1.00 81.44 98 ALA A N 1
ATOM 774 C CA . ALA A 1 98 ? -0.620 -3.050 -16.114 1.00 81.44 98 ALA A CA 1
ATOM 775 C C . ALA A 1 98 ? -0.072 -3.422 -14.722 1.00 81.44 98 ALA A C 1
ATOM 777 O O . ALA A 1 98 ? -0.822 -3.675 -13.773 1.00 81.44 98 ALA A O 1
ATOM 778 N N . ILE A 1 99 ? 1.257 -3.386 -14.593 1.00 80.69 99 ILE A N 1
ATOM 779 C CA . ILE A 1 99 ? 1.974 -3.609 -13.336 1.00 80.69 99 ILE A CA 1
ATOM 780 C C . ILE A 1 99 ? 1.592 -2.529 -12.322 1.00 80.69 99 ILE A C 1
ATOM 782 O O . ILE A 1 99 ? 1.234 -2.834 -11.184 1.00 80.69 99 ILE A O 1
ATOM 786 N N . PHE A 1 100 ? 1.615 -1.271 -12.760 1.00 83.94 100 PHE A N 1
ATOM 787 C CA . PHE A 1 100 ? 1.213 -0.122 -11.965 1.00 83.94 100 PHE A CA 1
ATOM 788 C C . PHE A 1 100 ? -0.250 -0.221 -11.508 1.00 83.94 100 PHE A C 1
ATOM 790 O O . PHE A 1 100 ? -0.498 -0.167 -10.309 1.00 83.94 100 PHE A O 1
ATOM 797 N N . MET A 1 101 ? -1.198 -0.465 -12.420 1.00 84.88 101 MET A N 1
ATOM 798 C CA . MET A 1 101 ? -2.628 -0.587 -12.099 1.00 84.88 101 MET A CA 1
ATOM 799 C C . MET A 1 101 ? -2.916 -1.674 -11.065 1.00 84.88 101 MET A C 1
ATOM 801 O O . MET A 1 101 ? -3.785 -1.500 -10.214 1.00 84.88 101 MET A O 1
ATOM 805 N N . THR A 1 102 ? -2.185 -2.788 -11.104 1.00 84.62 102 THR A N 1
ATOM 806 C CA . THR A 1 102 ? -2.368 -3.869 -10.128 1.00 84.62 102 THR A CA 1
ATOM 807 C C . THR A 1 102 ? -1.937 -3.426 -8.731 1.00 84.62 102 THR A C 1
ATOM 809 O O . THR A 1 102 ? -2.678 -3.607 -7.765 1.00 84.62 102 THR A O 1
ATOM 812 N N . PHE A 1 103 ? -0.757 -2.810 -8.604 1.00 82.19 103 PHE A N 1
ATOM 813 C CA . PHE A 1 103 ? -0.261 -2.340 -7.308 1.00 82.19 103 PHE A CA 1
ATOM 814 C C . PHE A 1 103 ? -1.050 -1.150 -6.768 1.00 82.19 103 PHE A C 1
ATOM 816 O O . PHE A 1 103 ? -1.321 -1.097 -5.569 1.00 82.19 103 PHE A O 1
ATOM 823 N N . ASP A 1 104 ? -1.450 -0.234 -7.643 1.00 83.31 104 ASP A N 1
ATOM 824 C CA . ASP A 1 104 ? -2.276 0.914 -7.285 1.00 83.31 104 ASP A CA 1
ATOM 825 C C . ASP A 1 104 ? -3.694 0.470 -6.893 1.00 83.31 104 ASP A C 1
ATOM 827 O O . ASP A 1 104 ? -4.258 0.932 -5.903 1.00 83.31 104 ASP A O 1
ATOM 831 N N . GLY A 1 105 ? -4.232 -0.546 -7.575 1.00 84.75 105 GLY A N 1
ATOM 832 C CA . GLY A 1 105 ? -5.476 -1.213 -7.196 1.00 84.75 105 GLY A CA 1
ATOM 833 C C . GLY A 1 105 ? -5.410 -1.835 -5.798 1.00 84.75 105 GLY A C 1
ATOM 834 O O . GLY A 1 105 ? -6.316 -1.628 -4.989 1.00 84.75 105 GLY A O 1
ATOM 835 N N . ILE A 1 106 ? -4.322 -2.541 -5.468 1.00 85.94 106 ILE A N 1
ATOM 836 C CA . ILE A 1 106 ? -4.102 -3.074 -4.112 1.00 85.94 106 ILE A CA 1
ATOM 837 C C . ILE A 1 106 ? -4.052 -1.929 -3.089 1.00 85.94 106 ILE A C 1
ATOM 839 O O . ILE A 1 106 ? -4.720 -2.012 -2.056 1.00 85.94 106 ILE A O 1
ATOM 843 N N . ALA A 1 107 ? -3.332 -0.842 -3.386 1.00 84.00 107 ALA A N 1
ATOM 844 C CA . ALA A 1 107 ? -3.242 0.326 -2.510 1.00 84.00 107 ALA A CA 1
ATOM 845 C C . ALA A 1 107 ? -4.607 1.004 -2.286 1.00 84.00 107 ALA A C 1
ATOM 847 O O . ALA A 1 107 ? -4.934 1.368 -1.155 1.00 84.00 107 ALA A O 1
ATOM 848 N N . LEU A 1 108 ? -5.447 1.104 -3.321 1.00 85.81 108 LEU A N 1
ATOM 849 C CA . LEU A 1 108 ? -6.817 1.619 -3.225 1.00 85.81 108 LEU A CA 1
ATOM 850 C C . LEU A 1 108 ? -7.712 0.736 -2.350 1.00 85.81 108 LEU A C 1
ATOM 852 O O . LEU A 1 108 ? -8.450 1.246 -1.502 1.00 85.81 108 LEU A O 1
ATOM 856 N N . VAL A 1 109 ? -7.638 -0.588 -2.515 1.00 88.12 109 VAL A N 1
ATOM 857 C CA . VAL A 1 109 ? -8.376 -1.532 -1.661 1.00 88.12 109 VAL A CA 1
ATOM 858 C C . VAL A 1 109 ? -7.913 -1.401 -0.209 1.00 88.12 109 VAL A C 1
ATOM 860 O O . VAL A 1 109 ? -8.735 -1.350 0.710 1.00 88.12 109 VAL A O 1
ATOM 863 N N . GLN A 1 110 ? -6.605 -1.276 0.005 1.00 84.31 110 GLN A N 1
ATOM 864 C CA . GLN A 1 110 ? -6.003 -1.114 1.321 1.00 84.31 110 GLN A CA 1
ATOM 865 C C . GLN A 1 110 ? -6.412 0.214 1.984 1.00 84.31 110 GLN A C 1
ATOM 867 O O . GLN A 1 110 ? -6.778 0.222 3.162 1.00 84.31 110 GLN A O 1
ATOM 872 N N . PHE A 1 111 ? -6.478 1.308 1.219 1.00 85.12 111 PHE A N 1
ATOM 873 C CA . PHE A 1 111 ? -7.031 2.589 1.665 1.00 85.12 111 PHE A CA 1
ATOM 874 C C . PHE A 1 111 ? -8.512 2.470 2.052 1.00 85.12 111 PHE A C 1
ATOM 876 O O . PHE A 1 111 ? -8.919 2.913 3.128 1.00 85.12 111 PHE A O 1
ATOM 883 N N . GLY A 1 112 ? -9.327 1.813 1.220 1.00 83.62 112 GLY A N 1
ATOM 884 C CA . GLY A 1 112 ? -10.737 1.558 1.519 1.00 83.62 112 GLY A CA 1
ATOM 885 C C . GLY A 1 112 ? -10.922 0.781 2.826 1.00 83.62 112 GLY A C 1
ATOM 886 O O . GLY A 1 112 ? -11.780 1.124 3.647 1.00 83.62 112 GLY A O 1
ATOM 887 N N . MET A 1 113 ? -10.074 -0.221 3.068 1.00 83.88 113 MET A N 1
ATOM 888 C CA . MET A 1 113 ? -10.073 -0.982 4.317 1.00 83.88 113 MET A CA 1
ATOM 889 C C . MET A 1 113 ? -9.657 -0.129 5.515 1.00 83.88 113 MET A C 1
ATOM 891 O O . MET A 1 113 ? -10.352 -0.166 6.533 1.00 83.88 113 MET A O 1
ATOM 895 N N . ALA A 1 114 ? -8.622 0.704 5.384 1.00 82.62 114 ALA A N 1
ATOM 896 C CA . ALA A 1 114 ? -8.213 1.639 6.430 1.00 82.62 114 ALA A CA 1
ATOM 897 C C . ALA A 1 114 ? -9.361 2.588 6.825 1.00 82.62 114 ALA A C 1
ATOM 899 O O . ALA A 1 114 ? -9.677 2.724 8.008 1.00 82.62 114 ALA A O 1
ATOM 900 N N . VAL A 1 115 ? -10.084 3.153 5.850 1.00 80.31 115 VAL A N 1
ATOM 901 C CA . VAL A 1 115 ? -11.271 3.992 6.106 1.00 80.31 115 VAL A CA 1
ATOM 902 C C . VAL A 1 115 ? -12.373 3.204 6.829 1.00 80.31 115 VAL A C 1
ATOM 904 O O . VAL A 1 115 ? -13.008 3.712 7.759 1.00 80.31 115 VAL A O 1
ATOM 907 N N . LEU A 1 116 ? -12.616 1.946 6.447 1.00 80.94 116 LEU A N 1
ATOM 908 C CA . LEU A 1 116 ? -13.601 1.088 7.114 1.00 80.94 116 LEU A CA 1
ATOM 909 C C . LEU A 1 116 ? -13.206 0.722 8.552 1.00 80.94 116 LEU A C 1
ATOM 911 O O . LEU A 1 116 ? -14.098 0.543 9.391 1.00 80.94 116 LEU A O 1
ATOM 915 N N . MET A 1 117 ? -11.910 0.590 8.834 1.00 77.69 117 MET A N 1
ATOM 916 C CA . MET A 1 117 ? -11.369 0.359 10.177 1.00 77.69 117 MET A CA 1
ATOM 917 C C . MET A 1 117 ? -11.535 1.615 11.033 1.00 77.69 117 MET A C 1
ATOM 919 O O . MET A 1 117 ? -12.084 1.530 12.131 1.00 77.69 117 MET A O 1
ATOM 923 N N . PHE A 1 118 ? -11.201 2.780 10.475 1.00 74.50 118 PHE A N 1
ATOM 924 C CA . PHE A 1 118 ? -11.367 4.088 11.109 1.00 74.50 118 PHE A CA 1
ATOM 925 C C . PHE A 1 118 ? -12.830 4.350 11.510 1.00 74.50 118 PHE A C 1
ATOM 927 O O . PHE A 1 118 ? -13.135 4.712 12.646 1.00 74.50 118 PHE A O 1
ATOM 934 N N . ARG A 1 119 ? -13.782 4.054 10.613 1.00 71.00 119 ARG A N 1
ATOM 935 C CA . ARG A 1 119 ? -15.225 4.147 10.909 1.00 71.00 119 ARG A CA 1
ATOM 936 C C . ARG A 1 119 ? -15.674 3.202 12.021 1.00 71.00 119 ARG A C 1
ATOM 938 O O . ARG A 1 119 ? -16.558 3.556 12.797 1.00 71.00 119 ARG A O 1
ATOM 945 N N . GLY A 1 120 ? -15.098 2.001 12.079 1.00 69.12 120 GLY A N 1
ATOM 946 C CA . GLY A 1 120 ? -15.382 1.037 13.141 1.00 69.12 120 GLY A CA 1
ATOM 947 C C . GLY A 1 120 ? -14.883 1.498 14.512 1.00 69.12 120 GLY A C 1
ATOM 948 O O . GLY A 1 120 ? -15.524 1.187 15.512 1.00 69.12 120 GLY A O 1
ATOM 949 N N . LEU A 1 121 ? -13.780 2.251 14.550 1.00 70.69 121 LEU A N 1
ATOM 950 C CA . LEU A 1 121 ? -13.220 2.819 15.775 1.00 70.69 121 LEU A CA 1
ATOM 951 C C . LEU A 1 121 ? -14.102 3.954 16.321 1.00 70.69 121 LEU A C 1
ATOM 953 O O . LEU A 1 121 ? -14.489 3.918 17.485 1.00 70.69 121 LEU A O 1
ATOM 957 N N . ILE A 1 122 ? -14.512 4.900 15.470 1.00 67.00 122 ILE A N 1
ATOM 958 C CA . ILE A 1 122 ? -15.357 6.042 15.878 1.00 67.00 122 ILE A CA 1
ATOM 959 C C . ILE A 1 122 ? -16.700 5.584 16.437 1.00 67.00 122 ILE A C 1
ATOM 961 O O . ILE A 1 122 ? -17.168 6.121 17.435 1.00 67.00 122 ILE A O 1
ATOM 965 N N . PHE A 1 123 ? -17.320 4.580 15.813 1.00 66.62 123 PHE A N 1
ATOM 966 C CA . PHE A 1 123 ? -18.599 4.055 16.292 1.00 66.62 123 PHE A CA 1
ATOM 967 C C . PHE A 1 123 ? -18.474 3.373 17.665 1.00 66.62 123 PHE A C 1
ATOM 969 O O . PHE A 1 123 ? -19.452 3.313 18.400 1.00 66.62 123 PHE A O 1
ATOM 976 N N . LYS A 1 124 ? -17.284 2.861 18.013 1.00 65.50 124 LYS A N 1
ATOM 977 C CA . LYS A 1 124 ? -17.016 2.193 19.295 1.00 65.50 124 LYS A CA 1
ATOM 978 C C . LYS A 1 124 ? -16.612 3.177 20.405 1.00 65.50 124 LYS A C 1
ATOM 980 O O . LYS A 1 124 ? -17.045 2.988 21.533 1.00 65.50 124 LYS A O 1
ATOM 985 N N . CYS A 1 125 ? -15.794 4.191 20.106 1.00 60.31 125 CYS A N 1
ATOM 986 C CA . CYS A 1 125 ? -15.242 5.122 21.109 1.00 60.31 125 CYS A CA 1
ATOM 987 C C . CYS A 1 125 ? -15.969 6.476 21.216 1.00 60.31 125 CYS A C 1
ATOM 989 O O . CYS A 1 125 ? -15.760 7.181 22.200 1.00 60.31 125 CYS A O 1
ATOM 991 N N . GLY A 1 126 ? -16.813 6.842 20.243 1.00 55.06 126 GLY A N 1
ATOM 992 C CA . GLY A 1 126 ? -17.384 8.190 20.130 1.00 55.06 126 GLY A CA 1
ATOM 993 C C . GLY A 1 126 ? -16.368 9.191 19.565 1.00 55.06 126 GLY A C 1
ATOM 994 O O . GLY A 1 126 ? -15.184 9.144 19.895 1.00 55.06 126 GLY A O 1
ATOM 995 N N . ALA A 1 127 ? -16.809 10.091 18.679 1.00 56.00 127 ALA A N 1
ATOM 996 C CA . ALA A 1 127 ? -15.928 11.052 17.996 1.00 56.00 127 ALA A CA 1
ATOM 997 C C . ALA A 1 127 ? -15.210 12.014 18.964 1.00 56.00 127 ALA A C 1
ATOM 999 O O . ALA A 1 127 ? -14.159 12.553 18.628 1.00 56.00 127 ALA A O 1
ATOM 1000 N N . ASP A 1 128 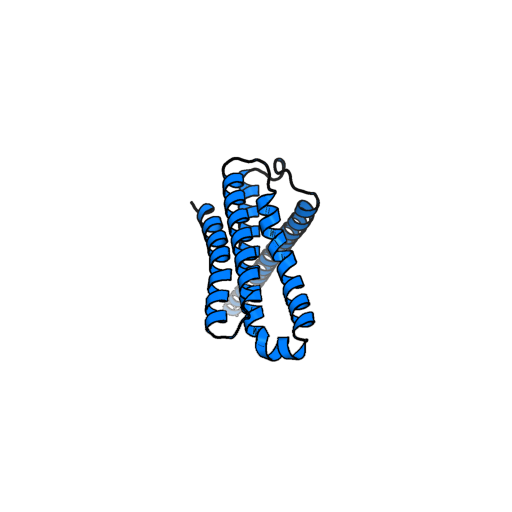? -15.757 12.169 20.168 1.00 51.47 128 ASP A N 1
ATOM 1001 C CA . ASP A 1 128 ? -15.394 13.204 21.135 1.00 51.47 128 ASP A CA 1
ATOM 1002 C C . ASP A 1 128 ? -14.223 12.779 22.040 1.00 51.47 128 ASP A C 1
ATOM 1004 O O . ASP A 1 128 ? -13.576 13.618 22.662 1.00 51.47 128 ASP A O 1
ATOM 1008 N N . LYS A 1 129 ? -13.916 11.472 22.095 1.00 50.31 129 LYS A N 1
ATOM 1009 C CA . LYS A 1 129 ? -12.792 10.910 22.870 1.00 50.31 129 LYS A CA 1
ATOM 1010 C C . LYS A 1 129 ? -11.569 10.541 22.033 1.00 50.31 129 LYS A C 1
ATOM 1012 O O . LYS A 1 129 ? -10.530 10.230 22.616 1.00 50.31 129 LYS A O 1
ATOM 1017 N N . LEU A 1 130 ? -11.662 10.577 20.701 1.00 53.91 130 LEU A N 1
ATOM 1018 C CA . LEU A 1 130 ? -10.514 10.318 19.835 1.00 53.91 130 LEU A CA 1
ATOM 1019 C C . LEU A 1 130 ? -9.578 11.532 19.836 1.00 53.91 130 LEU A C 1
ATOM 1021 O O . LEU A 1 130 ? -9.918 12.592 19.315 1.00 53.91 130 LEU A O 1
ATOM 1025 N N . ALA A 1 131 ? -8.356 11.349 20.342 1.00 52.22 131 ALA A N 1
ATOM 1026 C CA . ALA A 1 131 ? -7.258 12.285 20.115 1.00 52.22 131 ALA A CA 1
ATOM 1027 C C . ALA A 1 131 ? -6.867 12.247 18.626 1.00 52.22 131 ALA A C 1
ATOM 1029 O O . ALA A 1 131 ? -6.004 11.476 18.202 1.00 52.22 131 ALA A O 1
ATOM 1030 N N . MET A 1 132 ? -7.578 13.027 17.815 1.00 51.97 132 MET A N 1
ATOM 1031 C CA . MET A 1 132 ? -7.435 13.060 16.366 1.00 51.97 132 MET A CA 1
ATOM 1032 C C . MET A 1 132 ? -6.597 14.286 15.967 1.00 51.97 132 MET A C 1
ATOM 1034 O O . MET A 1 132 ? -6.933 15.403 16.367 1.00 51.97 132 MET A O 1
ATOM 1038 N N . PRO A 1 133 ? -5.511 14.140 15.185 1.00 53.78 133 PRO A N 1
ATOM 1039 C CA . PRO A 1 133 ? -4.781 15.296 14.668 1.00 53.78 133 PRO A CA 1
ATOM 1040 C C . PRO A 1 133 ? -5.710 16.138 13.775 1.00 53.78 133 PRO A C 1
ATOM 1042 O O . PRO A 1 133 ? -6.499 15.577 13.011 1.00 53.78 133 PRO A O 1
ATOM 1045 N N . ARG A 1 134 ? -5.626 17.481 13.852 1.00 54.62 134 ARG A N 1
ATOM 1046 C CA . ARG A 1 134 ? -6.551 18.434 13.180 1.00 54.62 134 ARG A CA 1
ATOM 1047 C C . ARG A 1 134 ? -6.817 18.109 11.700 1.00 54.62 134 ARG A C 1
ATOM 1049 O O . ARG A 1 134 ? -7.929 18.299 11.222 1.00 54.62 134 ARG A O 1
ATOM 1056 N N . ILE A 1 135 ? -5.828 17.562 10.994 1.00 56.59 135 ILE A N 1
ATOM 1057 C CA . ILE A 1 135 ? -5.916 17.166 9.578 1.00 56.59 135 ILE A CA 1
ATOM 1058 C C . ILE A 1 135 ? -6.880 15.985 9.361 1.00 56.59 135 ILE A C 1
ATOM 1060 O O . ILE A 1 135 ? -7.648 15.976 8.399 1.00 56.59 135 ILE A O 1
ATOM 1064 N N . GLY A 1 136 ? -6.894 15.003 10.270 1.00 52.44 136 GLY A N 1
ATOM 1065 C CA . GLY A 1 136 ? -7.821 13.872 10.216 1.00 52.44 136 GLY A CA 1
ATOM 1066 C C . GLY A 1 136 ? -9.277 14.314 10.355 1.00 52.44 136 GLY A C 1
ATOM 1067 O O . GLY A 1 136 ? -10.145 13.791 9.655 1.00 52.44 136 GLY A O 1
ATOM 1068 N N . PHE A 1 137 ? -9.543 15.315 11.203 1.00 57.28 137 PHE A N 1
ATOM 1069 C CA . PHE A 1 137 ? -10.882 15.881 11.379 1.00 57.28 137 PHE A CA 1
ATOM 1070 C C . PHE A 1 137 ? -11.403 16.510 10.082 1.00 57.28 137 PHE A C 1
ATOM 1072 O O . PHE A 1 137 ? -12.556 16.292 9.712 1.00 57.28 137 PHE A O 1
ATOM 1079 N N . THR A 1 138 ? -10.543 17.216 9.341 1.00 59.12 138 THR A N 1
ATOM 1080 C CA . THR A 1 138 ? -10.902 17.821 8.053 1.00 59.12 138 THR A CA 1
ATOM 1081 C C . THR A 1 138 ? -11.267 16.760 7.020 1.00 59.12 138 THR A C 1
ATOM 1083 O O . THR A 1 138 ? -12.341 16.838 6.431 1.00 59.12 138 THR A O 1
ATOM 1086 N N . ILE A 1 139 ? -10.446 15.716 6.856 1.00 58.75 139 ILE A N 1
ATOM 1087 C CA . ILE A 1 139 ? -10.728 14.616 5.916 1.00 58.75 139 ILE A CA 1
ATOM 1088 C C . ILE A 1 139 ? -12.024 13.894 6.307 1.00 58.75 139 ILE A C 1
ATOM 1090 O O . ILE A 1 139 ? -12.869 13.618 5.454 1.00 58.75 139 ILE A O 1
ATOM 1094 N N . MET A 1 140 ? -12.232 13.642 7.602 1.00 54.91 140 MET A N 1
ATOM 1095 C CA . MET A 1 140 ? -13.457 13.015 8.090 1.00 54.91 140 MET A CA 1
ATOM 1096 C C . MET A 1 140 ? -14.694 13.871 7.827 1.00 54.91 140 MET A C 1
ATOM 1098 O O . MET A 1 140 ? -15.721 13.346 7.396 1.00 54.91 140 MET A O 1
ATOM 1102 N N . LYS A 1 141 ? -14.600 15.186 8.047 1.00 57.12 141 LYS A N 1
ATOM 1103 C CA . LYS A 1 141 ? -15.680 16.129 7.758 1.00 57.12 141 LYS A CA 1
ATOM 1104 C C . LYS A 1 141 ? -16.000 16.125 6.266 1.00 57.12 141 LYS A C 1
ATOM 1106 O O . LYS A 1 141 ? -17.175 16.064 5.909 1.00 57.12 141 LYS A O 1
ATOM 1111 N N . THR A 1 142 ? -14.989 16.077 5.402 1.00 62.53 142 THR A N 1
ATOM 1112 C CA . THR A 1 142 ? -15.171 15.977 3.948 1.00 62.53 142 THR A CA 1
ATOM 1113 C C . THR A 1 142 ? -15.868 14.674 3.560 1.00 62.53 142 THR A C 1
ATOM 1115 O O . THR A 1 142 ? -16.860 14.707 2.838 1.00 62.53 142 THR A O 1
ATOM 1118 N N . VAL A 1 143 ? -15.440 13.528 4.100 1.00 56.28 143 VAL A N 1
ATOM 1119 C CA . VAL A 1 143 ? -16.044 12.212 3.810 1.00 56.28 143 VAL A CA 1
ATOM 1120 C C . VAL A 1 143 ? -17.475 12.099 4.356 1.00 56.28 143 VAL A C 1
ATOM 1122 O O . VAL A 1 143 ? -18.360 11.569 3.678 1.00 56.28 143 VAL A O 1
ATOM 1125 N N . LEU A 1 144 ? -17.742 12.614 5.560 1.00 60.06 144 LEU A N 1
ATOM 1126 C CA . LEU A 1 144 ? -19.087 12.639 6.148 1.00 60.06 144 LEU A CA 1
ATOM 1127 C C . LEU A 1 144 ? -20.029 13.563 5.370 1.00 60.06 144 LEU A C 1
ATOM 1129 O O . LEU A 1 144 ? -21.183 13.195 5.139 1.00 60.06 144 LEU A O 1
ATOM 1133 N N . THR A 1 145 ? -19.529 14.710 4.906 1.00 64.19 145 THR A N 1
ATOM 1134 C CA . THR A 1 145 ? -20.281 15.646 4.057 1.00 64.19 145 THR A CA 1
ATOM 1135 C C . THR A 1 145 ? -20.568 15.033 2.686 1.00 64.19 145 THR A C 1
ATOM 1137 O O . THR A 1 145 ? -21.695 15.093 2.203 1.00 64.19 145 THR A O 1
ATOM 1140 N N . LEU A 1 146 ? -19.604 14.329 2.086 1.00 60.75 146 LEU A N 1
ATOM 1141 C CA . LEU A 1 146 ? -19.829 13.608 0.832 1.00 60.75 146 LEU A CA 1
ATOM 1142 C C . LEU A 1 146 ? -20.926 12.544 0.985 1.00 60.75 146 LEU A C 1
ATOM 1144 O O . LEU A 1 146 ? -21.778 12.377 0.112 1.00 60.75 146 LEU A O 1
ATOM 1148 N N . ARG A 1 147 ? -20.950 11.842 2.126 1.00 57.41 147 ARG A N 1
ATOM 1149 C CA . ARG A 1 147 ? -21.969 10.828 2.422 1.00 57.41 147 ARG A CA 1
ATOM 1150 C C . ARG A 1 147 ? -23.348 11.435 2.667 1.00 57.41 147 ARG A C 1
ATOM 1152 O O . ARG A 1 147 ? -24.331 10.827 2.245 1.00 57.41 147 ARG A O 1
ATOM 1159 N N . SER A 1 148 ? -23.454 12.581 3.342 1.00 61.25 148 SER A N 1
ATOM 1160 C CA . SER A 1 148 ? -24.749 13.246 3.535 1.00 61.25 148 SER A CA 1
ATOM 1161 C C . SER A 1 148 ? -25.317 13.711 2.195 1.00 61.25 148 SER A C 1
ATOM 1163 O O . SER A 1 148 ? -26.494 13.474 1.928 1.00 61.25 148 SER A O 1
ATOM 1165 N N . ILE A 1 149 ? -24.467 14.229 1.305 1.00 66.50 149 ILE A N 1
ATOM 1166 C CA . ILE A 1 149 ? -24.838 14.611 -0.061 1.00 66.50 149 ILE A CA 1
ATOM 1167 C C . ILE A 1 149 ? -25.270 13.384 -0.872 1.00 66.50 149 ILE A C 1
ATOM 1169 O O . ILE A 1 149 ? -26.338 13.406 -1.479 1.00 66.50 149 ILE A O 1
ATOM 1173 N N . LEU A 1 150 ? -24.512 12.283 -0.845 1.00 58.88 150 LEU A N 1
ATOM 1174 C CA . LEU A 1 150 ? -24.870 11.046 -1.553 1.00 58.88 150 LEU A CA 1
ATOM 1175 C C . LEU A 1 150 ? -26.154 10.403 -1.010 1.00 58.88 150 LEU A C 1
ATOM 1177 O O . LEU A 1 150 ? -26.979 9.921 -1.785 1.00 58.88 150 LEU A O 1
ATOM 1181 N N . LYS A 1 151 ? -26.365 10.424 0.312 1.00 57.12 151 LYS A N 1
ATOM 1182 C CA . LYS A 1 151 ? -27.605 9.941 0.934 1.00 57.12 151 LYS A CA 1
ATOM 1183 C C . LYS A 1 151 ? -28.793 10.819 0.533 1.00 57.12 151 LYS A C 1
ATOM 1185 O O . LYS A 1 151 ? -29.839 10.280 0.187 1.00 57.12 151 LYS A O 1
ATOM 1190 N N . LYS A 1 152 ? -28.618 12.144 0.506 1.00 56.41 152 LYS A N 1
ATOM 1191 C CA . LYS A 1 152 ? -29.633 13.102 0.042 1.00 56.41 152 LYS A CA 1
ATOM 1192 C C . LYS A 1 152 ? -29.965 12.887 -1.439 1.00 56.41 152 LYS A C 1
ATOM 1194 O O . LYS A 1 152 ? -31.137 12.861 -1.795 1.00 56.41 152 LYS A O 1
ATOM 1199 N N . ARG A 1 153 ? -28.954 12.617 -2.274 1.00 53.97 153 ARG A N 1
ATOM 1200 C CA . ARG A 1 153 ? -29.113 12.304 -3.705 1.00 53.97 153 ARG A CA 1
ATOM 1201 C C . ARG A 1 153 ? -29.850 10.976 -3.935 1.00 53.97 153 ARG A C 1
ATOM 1203 O O . ARG A 1 153 ? -30.685 10.888 -4.824 1.00 53.97 153 ARG A O 1
ATOM 1210 N N . LYS A 1 154 ? -29.593 9.954 -3.109 1.00 49.56 154 LYS A N 1
ATOM 1211 C CA . LYS A 1 154 ? -30.311 8.667 -3.171 1.00 49.56 154 LYS A CA 1
ATOM 1212 C C . LYS A 1 154 ? -31.783 8.808 -2.760 1.00 49.56 154 LYS A C 1
ATOM 1214 O O . LYS A 1 154 ? -32.638 8.187 -3.374 1.00 49.56 154 LYS A O 1
ATOM 1219 N N . ILE A 1 155 ? -32.075 9.641 -1.758 1.00 58.06 155 ILE A N 1
ATOM 1220 C CA . ILE A 1 155 ? -33.449 9.917 -1.308 1.00 58.06 155 ILE A CA 1
ATOM 1221 C C . ILE A 1 155 ? -34.218 10.745 -2.347 1.00 58.06 155 ILE A C 1
ATOM 1223 O O . ILE A 1 155 ? -35.375 10.431 -2.610 1.00 58.06 155 ILE A O 1
ATOM 1227 N N . SER A 1 156 ? -33.596 11.745 -2.988 1.00 54.03 156 SER A N 1
ATOM 1228 C CA . SER A 1 156 ? -34.286 12.517 -4.032 1.00 54.03 156 SER A CA 1
ATOM 1229 C C . SER A 1 156 ? -34.623 11.654 -5.248 1.00 54.03 156 SER A C 1
ATOM 1231 O O . SER A 1 156 ? -35.729 11.748 -5.752 1.00 54.03 156 SER A O 1
ATOM 1233 N N . ASN A 1 157 ? -33.722 10.758 -5.663 1.00 52.56 157 ASN A N 1
ATOM 1234 C CA . ASN A 1 157 ? -33.939 9.879 -6.816 1.00 52.56 157 ASN A CA 1
ATOM 1235 C C . ASN A 1 157 ? -35.054 8.836 -6.561 1.00 52.56 157 ASN A C 1
ATOM 1237 O O . ASN A 1 157 ? -35.809 8.494 -7.464 1.00 52.56 157 ASN A O 1
ATOM 1241 N N . ILE A 1 158 ? -35.218 8.381 -5.310 1.00 57.41 158 ILE A N 1
ATOM 1242 C CA . ILE A 1 158 ? -36.354 7.529 -4.910 1.00 57.41 158 ILE A CA 1
ATOM 1243 C C . ILE A 1 158 ? -37.669 8.316 -4.943 1.00 57.41 158 ILE A C 1
ATOM 1245 O O . ILE A 1 158 ? -38.669 7.786 -5.417 1.00 57.41 158 ILE A O 1
ATOM 1249 N N . LYS A 1 159 ? -37.669 9.577 -4.490 1.00 51.03 159 LYS A N 1
ATOM 1250 C CA . LYS A 1 159 ? -38.867 10.425 -4.524 1.00 51.03 159 LYS A CA 1
ATOM 1251 C C . LYS A 1 159 ? -39.330 10.683 -5.962 1.00 51.03 159 LYS A C 1
ATOM 1253 O O . LYS A 1 159 ? -40.476 10.403 -6.272 1.00 51.03 159 LYS A O 1
ATOM 1258 N N . THR A 1 160 ? -38.417 11.059 -6.862 1.00 55.25 160 THR A N 1
ATOM 1259 C CA . THR A 1 160 ? -38.740 11.276 -8.284 1.00 55.25 160 THR A CA 1
ATOM 1260 C C . THR A 1 160 ? -39.268 10.008 -8.961 1.00 55.25 160 THR A C 1
ATOM 1262 O O . THR A 1 160 ? -40.169 10.077 -9.789 1.00 55.25 160 THR A O 1
ATOM 1265 N N . LYS A 1 161 ? -38.748 8.830 -8.587 1.00 49.00 161 LYS A N 1
ATOM 1266 C CA . LYS A 1 161 ? -39.229 7.552 -9.123 1.00 49.00 161 LYS A CA 1
ATOM 1267 C C . LYS A 1 161 ? -40.613 7.161 -8.586 1.00 49.00 161 LYS A C 1
ATOM 1269 O O . LYS A 1 161 ? -41.389 6.596 -9.347 1.00 49.00 161 LYS A O 1
ATOM 1274 N N . CYS A 1 162 ? -40.932 7.467 -7.325 1.00 48.38 162 CYS A N 1
ATOM 1275 C CA . CYS A 1 162 ? -42.291 7.302 -6.795 1.00 48.38 162 CYS A CA 1
ATOM 1276 C C . CYS A 1 162 ? -43.274 8.281 -7.446 1.00 48.38 162 CYS A C 1
ATOM 1278 O O . CYS A 1 162 ? -44.350 7.853 -7.842 1.00 48.38 162 CYS A O 1
ATOM 1280 N N . ASP A 1 163 ? -42.898 9.550 -7.618 1.00 52.41 163 ASP A N 1
ATOM 1281 C CA . ASP A 1 163 ? -43.775 10.568 -8.211 1.00 52.41 163 ASP A CA 1
ATOM 1282 C C . ASP A 1 163 ? -44.142 10.215 -9.673 1.00 52.41 163 ASP A C 1
ATOM 1284 O O . ASP A 1 163 ? -45.296 10.352 -10.071 1.00 52.41 163 ASP A O 1
ATOM 1288 N N . CYS A 1 164 ? -43.210 9.650 -10.457 1.00 53.09 164 CYS A N 1
ATOM 1289 C CA . CYS A 1 164 ? -43.510 9.125 -11.800 1.00 53.09 164 CYS A CA 1
ATOM 1290 C C . CYS A 1 164 ? -44.372 7.848 -11.797 1.00 53.09 164 CYS A C 1
ATOM 1292 O O . CYS A 1 164 ? -45.116 7.620 -12.747 1.00 53.09 164 CYS A O 1
ATOM 1294 N N . LEU A 1 165 ? -44.275 7.001 -10.764 1.00 50.62 165 LEU A N 1
ATOM 1295 C CA . LEU A 1 165 ? -45.089 5.782 -10.663 1.00 50.62 165 LEU A CA 1
ATOM 1296 C C . LEU A 1 165 ? -46.542 6.100 -10.282 1.00 50.62 165 LEU A C 1
ATOM 1298 O O . LEU A 1 165 ? -47.456 5.468 -10.800 1.00 50.62 165 LEU A O 1
ATOM 1302 N N . PHE A 1 166 ? -46.750 7.097 -9.417 1.00 55.12 166 PHE A N 1
ATOM 1303 C CA . PHE A 1 166 ? -48.085 7.585 -9.064 1.00 55.12 166 PHE A CA 1
ATOM 1304 C C . PHE A 1 166 ? -48.752 8.338 -10.224 1.00 55.12 166 PHE A C 1
ATOM 1306 O O . PHE A 1 166 ? -49.942 8.148 -10.447 1.00 55.12 166 PHE A O 1
ATOM 1313 N N . ALA A 1 167 ? -47.996 9.103 -11.021 1.00 55.41 167 ALA A N 1
ATOM 1314 C CA . ALA A 1 167 ? -48.537 9.773 -12.208 1.00 55.41 167 ALA A CA 1
ATOM 1315 C C . ALA A 1 167 ? -49.029 8.794 -13.295 1.00 55.41 167 ALA A C 1
ATOM 1317 O O . ALA A 1 167 ? -50.020 9.076 -13.964 1.00 55.41 167 ALA A O 1
ATOM 1318 N N . ASN A 1 168 ? -48.377 7.635 -13.455 1.00 51.69 168 ASN A N 1
ATOM 1319 C CA . ASN A 1 168 ? -48.831 6.609 -14.402 1.00 51.69 168 ASN A CA 1
ATOM 1320 C C . ASN A 1 168 ? -50.064 5.842 -13.896 1.00 51.69 168 ASN A C 1
ATOM 1322 O O . ASN A 1 168 ? -50.945 5.532 -14.688 1.00 51.69 168 ASN A O 1
ATOM 1326 N N . HIS A 1 169 ? -50.169 5.585 -12.588 1.00 51.59 169 HIS A N 1
ATOM 1327 C CA . HIS A 1 169 ? -51.315 4.862 -12.024 1.00 51.59 169 HIS A CA 1
ATOM 1328 C C . HIS A 1 169 ? -52.613 5.701 -12.012 1.00 51.59 169 HIS A C 1
ATOM 1330 O O . HIS A 1 169 ? -53.706 5.136 -12.040 1.00 51.59 169 HIS A O 1
ATOM 1336 N N . ASP A 1 170 ? -52.511 7.036 -11.994 1.00 51.16 170 ASP A N 1
ATOM 1337 C CA . ASP A 1 170 ? -53.671 7.930 -12.136 1.00 51.16 170 ASP A CA 1
ATOM 1338 C C . ASP A 1 170 ? -54.183 8.005 -13.586 1.00 51.16 170 ASP A C 1
ATOM 1340 O O . ASP A 1 170 ? -55.393 8.104 -13.797 1.00 51.16 170 ASP A O 1
ATOM 1344 N N . MET A 1 171 ? -53.300 7.904 -14.592 1.00 49.91 171 MET A N 1
ATOM 1345 C CA . MET A 1 171 ? -53.718 7.894 -16.002 1.00 49.91 171 MET A CA 1
ATOM 1346 C C . MET A 1 171 ? -54.448 6.608 -16.401 1.00 49.91 171 MET A C 1
ATOM 1348 O O . MET A 1 171 ? -55.419 6.685 -17.153 1.00 49.91 171 MET A O 1
ATOM 1352 N N . ASP A 1 172 ? -54.053 5.454 -15.860 1.00 49.16 172 ASP A N 1
ATOM 1353 C CA . ASP A 1 172 ? -54.730 4.185 -16.156 1.00 49.16 172 ASP A CA 1
ATOM 1354 C C . ASP A 1 172 ? -56.169 4.150 -15.596 1.00 49.16 172 ASP A C 1
ATOM 1356 O O . ASP A 1 172 ? -57.058 3.580 -16.225 1.00 49.16 172 ASP A O 1
ATOM 1360 N N . SER A 1 173 ? -56.457 4.847 -14.484 1.00 50.59 173 SER A N 1
ATOM 1361 C CA . SER A 1 173 ? -57.828 4.921 -13.934 1.00 50.59 173 SER A CA 1
ATOM 1362 C C . SER A 1 173 ? -58.772 5.858 -14.707 1.00 50.59 173 SER A C 1
ATOM 1364 O O . SER A 1 173 ? -59.993 5.777 -14.553 1.00 50.59 173 SER A O 1
ATOM 1366 N N . ILE A 1 174 ? -58.222 6.748 -15.542 1.00 51.62 174 ILE A N 1
ATOM 1367 C CA . ILE A 1 174 ? -59.001 7.668 -16.386 1.00 51.62 174 ILE A CA 1
ATOM 1368 C C . ILE A 1 174 ? -59.375 6.995 -17.715 1.00 51.62 174 ILE A C 1
ATOM 1370 O O . ILE A 1 174 ? -60.453 7.258 -18.243 1.00 51.62 174 ILE A O 1
ATOM 1374 N N . VAL A 1 175 ? -58.536 6.091 -18.232 1.00 51.72 175 VAL A N 1
ATOM 1375 C CA . VAL A 1 175 ? -58.805 5.362 -19.485 1.00 51.72 175 VAL A CA 1
ATOM 1376 C C . VAL A 1 175 ? -59.886 4.287 -19.309 1.00 51.72 175 VAL A C 1
ATOM 1378 O O . VAL A 1 175 ? -60.622 4.018 -20.247 1.00 51.72 175 VAL A O 1
ATOM 1381 N N . GLU A 1 176 ? -60.069 3.731 -18.109 1.00 46.25 176 GLU A N 1
ATOM 1382 C CA . GLU A 1 176 ? -61.115 2.724 -17.838 1.00 46.25 176 GLU A CA 1
ATOM 1383 C C . GLU A 1 176 ? -62.528 3.327 -17.635 1.00 46.25 176 GLU A C 1
ATOM 1385 O O . GLU A 1 176 ? -63.495 2.607 -17.387 1.00 46.25 176 GLU A O 1
ATOM 1390 N N . LYS A 1 177 ? -62.665 4.659 -17.729 1.00 48.41 177 LYS A N 1
ATOM 1391 C CA . LYS A 1 177 ? -63.934 5.398 -17.576 1.00 48.41 177 LYS A CA 1
ATOM 1392 C C . LYS A 1 177 ? -64.404 6.141 -18.836 1.00 48.41 177 LYS A C 1
ATOM 1394 O O . LYS A 1 177 ? -65.366 6.906 -18.742 1.00 48.41 177 LYS A O 1
ATOM 1399 N N . ILE A 1 178 ? -63.757 5.924 -19.981 1.00 46.94 178 ILE A N 1
ATOM 1400 C CA . ILE A 1 178 ? -64.177 6.426 -21.303 1.00 46.94 178 ILE A CA 1
ATOM 1401 C C . ILE A 1 178 ? -64.606 5.236 -22.155 1.00 46.94 178 ILE A C 1
ATOM 1403 O O . ILE A 1 178 ? -65.687 5.335 -22.775 1.00 46.94 178 ILE A O 1
#

Mean predicted aligned error: 13.69 Å

Foldseek 3Di:
DVLVVLLVVQLVLLVVQLVVQVVCVVVVLHDPVRSVVSPVSSVVSNVLSVVLVVCLVDNLECVSLVVQQVVLVVCLVVVVVVVCVPVNPVCCVPRCVVVSCVNNVSSVVSNVSSVVSVVVSCVVNPPVSYPDDPVRVVVVVVVVVVVVVVVVVVVVVVVVVVVVVVVVVVVVVVVVVD